Protein AF-A0A7M3SX29-F1 (afdb_monomer)

pLDDT: mean 88.99, std 7.92, range [51.38, 97.5]

Sequence (198 aa):
MIVFLEIYGYLPIWAWLEDYKILSFYENTVFRRNLWWGNSLKIITTLCISWIFIKQIQNEKTKKWLITILYIFPVFSILSFLTIGEFFHAYDPYVDISKTFILLICVGLYYLQILKSDEILDFFKDIRFFISVGIVIWELGMVPLGLYSGFFSLENPLYMELDRIVHQYANIFLYSVFAIGFYVDYRYNSHISKKAVM

Radius of gyration: 19.98 Å; Cα contacts (8 Å, |Δi|>4): 153; chains: 1; bounding box: 59×33×60 Å

Organism: NCBI:txid1028746

Mean predicted aligned error: 5.81 Å

Foldseek 3Di:
DVVVLVVLQCVLVVCVVVVVPVPVVLPPDLVSDSQLVVLVVLLVVLLVLLVVLLVLQPPPVVSVVLVVLNVVLVVVSVVCCVPPNPSSPADRLVNLVSSLVSLCVSLVSSVVVCVVDPVVVPVLLALNNLLSVLVNVLSVLCSVLRVVVVCPDPVNVVNVVVNVVSVVVSVVSSVVSNVVSVVSNVVVVVVVVVVVVD

Secondary structure (DSSP, 8-state):
-HHHHHHHHHHHHHHHHTTTSS-HHHHTSGGGSTHHHHHHHHHHHHHHHHHHHHTT---HHHHHHHHHHHHHHHHHHHHHHHHT--TTTS--HHHHHHHHHHHHHHHHHHHHHHHTSGGGGTGGG-HHHHHHHHHHHHHHHHHHHHHTGGG-STT-HHHHHHHHHHHHHHHHHHHHHHHHHHHHHHHHHHHHHHHS--

Nearest PDB structures (foldseek):
  3ok8-assembly1_B  TM=2.683E-01  e=1.704E+00  Mus musculus

Solvent-accessible surface area (backbone atoms only — not comparable to full-atom values): 10801 Å² total; per-residue (Å²): 113,67,67,58,54,53,57,57,55,46,48,54,56,54,34,57,77,56,73,23,73,91,44,55,86,42,73,88,37,70,74,51,46,59,38,38,59,51,54,52,46,54,54,53,49,44,53,57,55,33,50,61,32,41,68,68,48,81,54,63,69,62,34,52,53,52,53,50,51,59,64,48,47,57,56,51,43,54,52,43,36,73,74,79,34,43,49,53,81,43,85,48,57,68,50,53,51,51,48,44,52,55,41,51,53,30,48,50,52,41,50,57,48,34,73,77,40,82,52,59,83,52,44,93,50,39,42,66,50,29,48,47,54,27,50,53,55,40,49,64,60,46,47,62,51,58,71,49,48,87,50,65,40,91,91,31,56,68,52,44,51,51,52,52,51,53,54,52,52,41,49,54,49,31,54,49,36,41,53,51,21,54,52,46,28,51,53,52,55,52,55,51,57,60,60,75,77,109

Structure (mmCIF, N/CA/C/O backbone):
data_AF-A0A7M3SX29-F1
#
_entry.id   AF-A0A7M3SX29-F1
#
loop_
_atom_site.group_PDB
_atom_site.id
_atom_site.type_symbol
_atom_site.label_atom_id
_atom_site.label_alt_id
_atom_site.label_comp_id
_atom_site.label_asym_id
_atom_site.label_entity_id
_atom_site.label_seq_id
_atom_site.pdbx_PDB_ins_code
_atom_site.Cartn_x
_atom_site.Cartn_y
_atom_site.Cartn_z
_atom_site.occupancy
_atom_site.B_iso_or_equiv
_atom_site.auth_seq_id
_atom_site.auth_comp_id
_atom_site.auth_asym_id
_atom_site.auth_atom_id
_atom_site.pdbx_PDB_model_num
ATOM 1 N N . MET A 1 1 ? -7.095 1.130 -6.954 1.00 61.81 1 MET A N 1
ATOM 2 C CA . MET A 1 1 ? -5.855 1.720 -7.510 1.00 61.81 1 MET A CA 1
ATOM 3 C C . MET A 1 1 ? -5.028 0.689 -8.276 1.00 61.81 1 MET A C 1
ATOM 5 O O . MET A 1 1 ? -4.637 0.984 -9.393 1.00 61.81 1 MET A O 1
ATOM 9 N N . ILE A 1 2 ? -4.850 -0.525 -7.740 1.00 70.06 2 ILE A N 1
ATOM 10 C CA . ILE A 1 2 ? -4.100 -1.622 -8.388 1.00 70.06 2 ILE A CA 1
ATOM 11 C C . ILE A 1 2 ? -4.730 -2.054 -9.728 1.00 70.06 2 ILE A C 1
ATOM 13 O O . ILE A 1 2 ? -4.026 -2.132 -10.724 1.00 70.06 2 ILE A O 1
ATOM 17 N N . VAL A 1 3 ? -6.062 -2.157 -9.808 1.00 72.69 3 VAL A N 1
ATOM 18 C CA . VAL A 1 3 ? -6.778 -2.460 -11.068 1.00 72.69 3 VAL A CA 1
ATOM 19 C C . VAL A 1 3 ? -6.428 -1.488 -12.209 1.00 72.69 3 VAL A C 1
ATOM 21 O O . VAL A 1 3 ? -6.266 -1.903 -13.349 1.00 72.69 3 VAL A O 1
ATOM 24 N N . PHE A 1 4 ? -6.257 -0.191 -11.927 1.00 74.44 4 PHE A N 1
ATOM 25 C CA . PHE A 1 4 ? -5.892 0.782 -12.965 1.00 74.44 4 PHE A CA 1
ATOM 26 C C . PHE A 1 4 ? -4.444 0.613 -13.445 1.00 74.44 4 PHE A C 1
ATOM 28 O O . PHE A 1 4 ? -4.174 0.806 -14.626 1.00 74.44 4 PHE A O 1
ATOM 35 N N . LEU A 1 5 ? -3.523 0.235 -12.550 1.00 76.44 5 LEU A N 1
ATOM 36 C CA . LEU A 1 5 ? -2.149 -0.125 -12.919 1.00 76.44 5 LEU A CA 1
ATOM 37 C C . LEU A 1 5 ? -2.128 -1.373 -13.805 1.00 76.44 5 LEU A C 1
ATOM 39 O O . LEU A 1 5 ? -1.392 -1.394 -14.788 1.00 76.44 5 LEU A O 1
ATOM 43 N N . GLU A 1 6 ? -2.942 -2.378 -13.482 1.00 76.44 6 GLU A N 1
ATOM 44 C CA . GLU A 1 6 ? -3.068 -3.603 -14.278 1.00 76.44 6 GLU A CA 1
ATOM 45 C C . GLU A 1 6 ? -3.624 -3.305 -15.670 1.00 76.44 6 GLU A C 1
ATOM 47 O O . GLU A 1 6 ? -3.008 -3.688 -16.659 1.00 76.44 6 GLU A O 1
ATOM 52 N N . ILE A 1 7 ? -4.728 -2.553 -15.760 1.00 80.25 7 ILE A N 1
ATOM 53 C CA . ILE A 1 7 ? -5.317 -2.135 -17.043 1.00 80.25 7 ILE A CA 1
ATOM 54 C C . ILE A 1 7 ? -4.289 -1.367 -17.880 1.00 80.25 7 ILE A C 1
ATOM 56 O O . ILE A 1 7 ? -4.114 -1.659 -19.061 1.00 80.25 7 ILE A O 1
ATOM 60 N N . TYR A 1 8 ? -3.566 -0.422 -17.272 1.00 79.69 8 TYR A N 1
ATOM 61 C CA . TYR A 1 8 ? -2.512 0.317 -17.966 1.00 79.69 8 TYR A CA 1
ATOM 62 C C . TYR A 1 8 ? -1.343 -0.590 -18.386 1.00 79.69 8 TYR A C 1
ATOM 64 O O . TYR A 1 8 ? -0.756 -0.386 -19.443 1.00 79.69 8 TYR A O 1
ATOM 72 N N . GLY A 1 9 ? -1.037 -1.632 -17.608 1.00 79.62 9 GLY A N 1
ATOM 73 C CA . GLY A 1 9 ? -0.037 -2.646 -17.948 1.00 79.62 9 GLY A CA 1
ATOM 74 C C . GLY A 1 9 ? -0.365 -3.459 -19.205 1.00 79.62 9 GLY A C 1
ATOM 75 O O . GLY A 1 9 ? 0.556 -3.922 -19.874 1.00 79.62 9 GLY A O 1
ATOM 76 N N . TYR A 1 10 ? -1.641 -3.577 -19.586 1.00 83.12 10 TYR A N 1
ATOM 77 C CA . TYR A 1 10 ? -2.048 -4.236 -20.835 1.00 83.12 10 TYR A CA 1
ATOM 78 C C . TYR A 1 10 ? -1.880 -3.356 -22.080 1.00 83.12 10 TYR A C 1
ATOM 80 O O . TYR A 1 10 ? -1.770 -3.882 -23.189 1.00 83.12 10 TYR A O 1
ATOM 88 N N . LEU A 1 11 ? -1.815 -2.031 -21.923 1.00 84.81 11 LEU A N 1
ATOM 89 C CA . LEU A 1 11 ? -1.661 -1.089 -23.034 1.00 84.81 11 LEU A CA 1
ATOM 90 C C . LEU A 1 11 ? -0.412 -1.355 -23.902 1.00 84.81 11 LEU A C 1
ATOM 92 O O . LEU A 1 11 ? -0.565 -1.439 -25.121 1.00 84.81 11 LEU A O 1
ATOM 96 N N . PRO A 1 12 ? 0.808 -1.529 -23.347 1.00 82.06 12 PRO A N 1
ATOM 97 C CA . PRO A 1 12 ? 1.988 -1.825 -24.159 1.00 82.06 12 PRO A CA 1
ATOM 98 C C . PRO A 1 12 ? 1.917 -3.184 -24.867 1.00 82.06 12 PRO A C 1
ATOM 100 O O . PRO A 1 12 ? 2.506 -3.315 -25.937 1.00 82.06 12 PRO A O 1
ATOM 103 N N . ILE A 1 13 ? 1.191 -4.164 -24.312 1.00 83.06 13 ILE A N 1
ATOM 104 C CA . ILE A 1 13 ? 0.970 -5.475 -24.945 1.00 83.06 13 ILE A CA 1
ATOM 105 C C . ILE A 1 13 ? 0.068 -5.312 -26.169 1.00 83.06 13 ILE A C 1
ATOM 107 O O . ILE A 1 13 ? 0.403 -5.784 -27.251 1.00 83.06 13 ILE A O 1
ATOM 111 N N . TRP A 1 14 ? -1.050 -4.601 -26.014 1.00 85.19 14 TRP A N 1
ATOM 112 C CA . TRP A 1 14 ? -1.953 -4.303 -27.124 1.00 85.19 14 TRP A CA 1
ATOM 113 C C . TRP A 1 14 ? -1.256 -3.497 -28.226 1.00 85.19 14 TRP A C 1
ATOM 115 O O . TRP A 1 14 ? -1.356 -3.842 -29.399 1.00 85.19 14 TRP A O 1
ATOM 125 N N . ALA A 1 15 ? -0.481 -2.476 -27.849 1.00 85.12 15 ALA A N 1
ATOM 126 C CA . ALA A 1 15 ? 0.283 -1.670 -28.797 1.00 85.12 15 ALA A CA 1
ATOM 127 C C . ALA A 1 15 ? 1.322 -2.500 -29.571 1.00 85.12 15 ALA A C 1
ATOM 129 O O . ALA A 1 15 ? 1.513 -2.267 -30.759 1.00 85.12 15 ALA A O 1
ATOM 130 N N . TRP A 1 16 ? 1.959 -3.479 -28.918 1.00 85.00 16 TRP A N 1
ATOM 131 C CA . TRP A 1 16 ? 2.897 -4.398 -29.564 1.00 85.00 16 TRP A CA 1
ATOM 132 C C . TRP A 1 16 ? 2.209 -5.341 -30.564 1.00 85.00 16 TRP A C 1
ATOM 134 O O . TRP A 1 16 ? 2.748 -5.553 -31.643 1.00 85.00 16 TRP A O 1
ATOM 144 N N . LEU A 1 17 ? 1.009 -5.851 -30.254 1.00 88.19 17 LEU A N 1
ATOM 145 C CA . LEU A 1 17 ? 0.238 -6.715 -31.167 1.00 88.19 17 LEU A CA 1
ATOM 146 C C . LEU A 1 17 ? -0.194 -6.004 -32.461 1.00 88.19 17 LEU A C 1
ATOM 148 O O . LEU A 1 17 ? -0.385 -6.655 -33.483 1.00 88.19 17 LEU A O 1
ATOM 152 N N . GLU A 1 18 ? -0.343 -4.681 -32.416 1.00 88.06 18 GLU A N 1
ATOM 153 C CA . GLU A 1 18 ? -0.713 -3.835 -33.559 1.00 88.06 18 GLU A CA 1
ATOM 154 C C . GLU A 1 18 ? 0.507 -3.205 -34.260 1.00 88.06 18 GLU A C 1
ATOM 156 O O . GLU A 1 18 ? 0.354 -2.249 -35.027 1.00 88.06 18 GLU A O 1
ATOM 161 N N . ASP A 1 19 ? 1.726 -3.684 -33.976 1.00 85.69 19 ASP A N 1
ATOM 162 C CA . ASP A 1 19 ? 2.996 -3.120 -34.467 1.00 85.69 19 ASP A CA 1
ATOM 163 C C . ASP A 1 19 ? 3.103 -1.599 -34.239 1.00 85.69 19 ASP A C 1
ATOM 165 O O . ASP A 1 19 ? 3.595 -0.852 -35.084 1.00 85.69 19 ASP A O 1
ATOM 169 N N . TYR A 1 20 ? 2.555 -1.107 -33.124 1.00 85.00 20 TYR A N 1
ATOM 170 C CA . TYR A 1 20 ? 2.497 0.313 -32.766 1.00 85.00 20 TYR A CA 1
ATOM 171 C C . TYR A 1 20 ? 1.855 1.233 -33.826 1.00 85.00 20 TYR A C 1
ATOM 173 O O . TYR A 1 20 ? 2.020 2.448 -33.753 1.00 85.00 20 TYR A O 1
ATOM 181 N N . LYS A 1 21 ? 1.044 0.725 -34.767 1.00 84.94 21 LYS A N 1
ATOM 182 C CA . LYS A 1 21 ? 0.444 1.542 -35.850 1.00 84.94 21 LYS A CA 1
ATOM 183 C C . LYS A 1 21 ? -0.350 2.752 -35.349 1.00 84.94 21 LYS A C 1
ATOM 185 O O . LYS A 1 21 ? -0.255 3.834 -35.922 1.00 84.94 21 LYS A O 1
ATOM 190 N N . ILE A 1 22 ? -1.130 2.572 -34.281 1.00 84.19 22 ILE A N 1
ATOM 191 C CA . ILE A 1 22 ? -1.968 3.625 -33.675 1.00 84.19 22 ILE A CA 1
ATOM 192 C C . ILE A 1 22 ? -1.196 4.409 -32.598 1.00 84.19 22 ILE A C 1
ATOM 194 O O . ILE A 1 22 ? -1.415 5.603 -32.408 1.00 84.19 22 ILE A O 1
ATOM 198 N N . LEU A 1 23 ? -0.277 3.743 -31.894 1.00 86.00 23 LEU A N 1
ATOM 199 C CA . LEU A 1 23 ? 0.471 4.273 -30.748 1.00 86.00 23 LEU A CA 1
ATOM 200 C C . LEU A 1 23 ? 1.968 4.425 -31.070 1.00 86.00 23 LEU A C 1
ATOM 202 O O . LEU A 1 23 ? 2.823 4.163 -30.229 1.00 86.00 23 LEU A O 1
ATOM 206 N N . SER A 1 24 ? 2.308 4.866 -32.278 1.00 82.50 24 SER A N 1
ATOM 207 C CA . SER A 1 24 ? 3.707 4.989 -32.723 1.00 82.50 24 SER A CA 1
ATOM 208 C C . SER A 1 24 ? 4.491 6.010 -31.897 1.00 82.50 24 SER A C 1
ATOM 210 O O . SER A 1 24 ? 5.665 5.816 -31.592 1.00 82.50 24 SER A O 1
ATOM 212 N N . PHE A 1 25 ? 3.814 7.060 -31.421 1.00 84.31 25 PHE A N 1
ATOM 213 C CA . PHE A 1 25 ? 4.385 8.035 -30.491 1.00 84.31 25 PHE A CA 1
ATOM 214 C C . PHE A 1 25 ? 4.740 7.438 -29.119 1.00 84.31 25 PHE A C 1
ATOM 216 O O . PHE A 1 25 ? 5.476 8.069 -28.370 1.00 84.31 25 PHE A O 1
ATOM 223 N N . TYR A 1 26 ? 4.204 6.266 -28.764 1.00 82.56 26 TYR A N 1
ATOM 224 C CA . TYR A 1 26 ? 4.384 5.623 -27.460 1.00 82.56 26 TYR A CA 1
ATOM 225 C C . TYR A 1 26 ? 5.580 4.660 -27.439 1.00 82.56 26 TYR A C 1
ATOM 227 O O . TYR A 1 26 ? 6.205 4.486 -26.391 1.00 82.56 26 TYR A O 1
ATOM 235 N N . GLU A 1 27 ? 5.928 4.073 -28.590 1.00 79.94 27 GLU A N 1
ATOM 236 C CA . GLU A 1 27 ? 6.897 2.975 -28.728 1.00 79.94 27 GLU A CA 1
ATOM 237 C C . GLU A 1 27 ? 8.279 3.287 -28.135 1.00 79.94 27 GLU A C 1
ATOM 239 O O . GLU A 1 27 ? 8.857 2.464 -27.421 1.00 79.94 27 GLU A O 1
ATOM 244 N N . ASN A 1 28 ? 8.778 4.497 -28.391 1.00 83.12 28 ASN A N 1
ATOM 245 C CA . ASN A 1 28 ? 10.122 4.933 -28.005 1.00 83.12 28 ASN A CA 1
ATOM 246 C C . ASN A 1 28 ? 10.135 5.815 -26.748 1.00 83.12 28 ASN A C 1
ATOM 248 O O . ASN A 1 28 ? 11.099 6.535 -26.494 1.00 83.12 28 ASN A O 1
ATOM 252 N N . THR A 1 29 ? 9.061 5.795 -25.957 1.00 86.19 29 THR A N 1
ATOM 253 C CA . THR A 1 29 ? 8.951 6.628 -24.752 1.00 86.19 29 THR A CA 1
ATOM 254 C C . THR A 1 29 ? 9.292 5.850 -23.488 1.00 86.19 29 THR A C 1
ATOM 256 O O . THR A 1 29 ? 8.985 4.666 -23.360 1.00 86.19 29 THR A O 1
ATOM 259 N N . VAL A 1 30 ? 9.837 6.546 -22.485 1.00 82.94 30 VAL A N 1
ATOM 260 C CA . VAL A 1 30 ? 10.045 5.988 -21.132 1.00 82.94 30 VAL A CA 1
ATOM 261 C C . VAL A 1 30 ? 8.733 5.563 -20.458 1.00 82.94 30 VAL A C 1
ATOM 263 O O . VAL A 1 30 ? 8.734 4.725 -19.561 1.00 82.94 30 VAL A O 1
ATOM 266 N N . PHE A 1 31 ? 7.598 6.089 -20.929 1.00 82.81 31 PHE A N 1
ATOM 267 C CA . PHE A 1 31 ? 6.258 5.755 -20.448 1.00 82.81 31 PHE A CA 1
ATOM 268 C C . PHE A 1 31 ? 5.727 4.426 -20.992 1.00 82.81 31 PHE A C 1
ATOM 270 O O . PHE A 1 31 ? 4.697 3.949 -20.508 1.00 82.81 31 PHE A O 1
ATOM 277 N N . ARG A 1 32 ? 6.422 3.811 -21.962 1.00 79.94 32 ARG A N 1
ATOM 278 C CA . ARG A 1 32 ? 6.091 2.479 -22.486 1.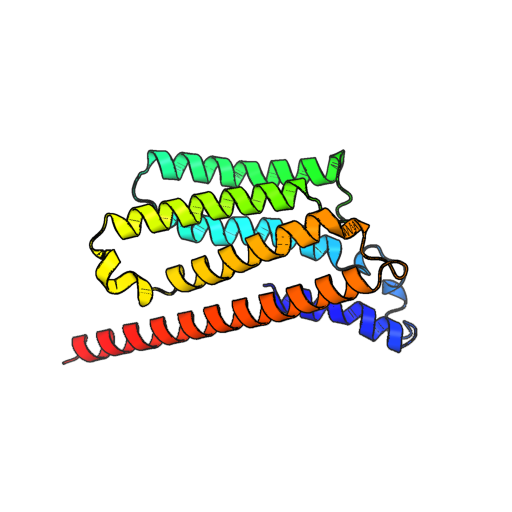00 79.94 32 ARG A CA 1
ATOM 279 C C . ARG A 1 32 ? 6.046 1.426 -21.386 1.00 79.94 32 ARG A C 1
ATOM 281 O O . ARG A 1 32 ? 5.197 0.539 -21.404 1.00 79.94 32 ARG A O 1
ATOM 288 N N . ARG A 1 33 ? 6.971 1.512 -20.429 1.00 76.31 33 ARG A N 1
ATOM 289 C CA . ARG A 1 33 ? 6.970 0.661 -19.237 1.00 76.31 33 ARG A CA 1
ATOM 290 C C . ARG A 1 33 ? 6.162 1.361 -18.150 1.00 76.31 33 ARG A C 1
ATOM 292 O O . ARG A 1 33 ? 6.396 2.523 -17.838 1.00 76.31 33 ARG A O 1
ATOM 299 N N . ASN A 1 34 ? 5.244 0.642 -17.517 1.00 83.50 34 ASN A N 1
ATOM 300 C CA . ASN A 1 34 ? 4.395 1.155 -16.435 1.00 83.50 34 ASN A CA 1
ATOM 301 C C . ASN A 1 34 ? 5.123 1.285 -15.077 1.00 83.50 34 ASN A C 1
ATOM 303 O O . ASN A 1 34 ? 4.477 1.448 -14.041 1.00 83.50 34 ASN A O 1
ATOM 307 N N . LEU A 1 35 ? 6.458 1.224 -15.068 1.00 85.44 35 LEU A N 1
ATOM 308 C CA . LEU A 1 35 ? 7.269 1.257 -13.852 1.00 85.44 35 LEU A CA 1
ATOM 309 C C . LEU A 1 35 ? 7.156 2.586 -13.111 1.00 85.44 35 LEU A C 1
ATOM 311 O O . LEU A 1 35 ? 6.975 2.576 -11.899 1.00 85.44 35 LEU A O 1
ATOM 315 N N . TRP A 1 36 ? 7.177 3.710 -13.834 1.00 86.62 36 TRP A N 1
ATOM 316 C CA . TRP A 1 36 ? 7.004 5.045 -13.252 1.00 86.62 36 TRP A CA 1
ATOM 317 C C . TRP A 1 36 ? 5.666 5.159 -12.509 1.00 86.62 36 TRP A C 1
ATOM 319 O O . TRP A 1 36 ? 5.615 5.622 -11.371 1.00 86.62 36 TRP A O 1
ATOM 329 N N . TRP A 1 37 ? 4.590 4.652 -13.122 1.00 86.62 37 TRP A N 1
ATOM 330 C CA . TRP A 1 37 ? 3.258 4.634 -12.529 1.00 86.62 37 TRP A CA 1
ATOM 331 C C . TRP A 1 37 ? 3.249 3.735 -11.295 1.00 86.62 37 TRP A C 1
ATOM 333 O O . TRP A 1 37 ? 2.794 4.154 -10.236 1.00 86.62 37 TRP A O 1
ATOM 343 N N . GLY A 1 38 ? 3.843 2.542 -11.379 1.00 87.00 38 GLY A N 1
ATOM 344 C CA . GLY A 1 38 ? 4.017 1.657 -10.227 1.00 87.00 38 GLY A CA 1
ATOM 345 C C . GLY A 1 38 ? 4.788 2.314 -9.075 1.00 87.00 38 GLY A C 1
ATOM 346 O O . GLY A 1 38 ? 4.323 2.278 -7.939 1.00 87.00 38 GLY A O 1
ATOM 347 N N . ASN A 1 3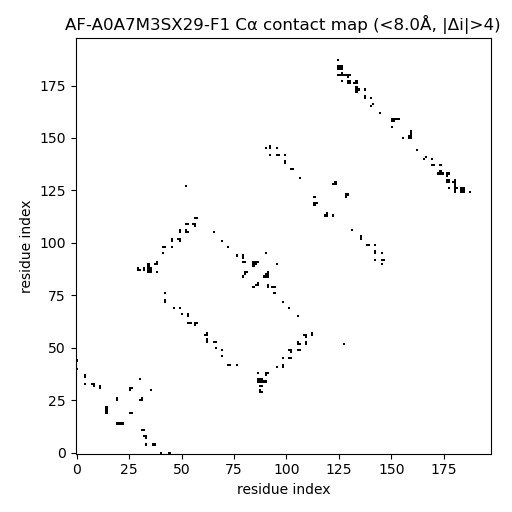9 ? 5.914 2.975 -9.355 1.00 89.62 39 ASN A N 1
ATOM 348 C CA . ASN A 1 39 ? 6.726 3.697 -8.371 1.00 89.62 39 ASN A CA 1
ATOM 349 C C . ASN A 1 39 ? 5.945 4.844 -7.706 1.00 89.62 39 ASN A C 1
ATOM 351 O O . ASN A 1 39 ? 5.967 4.972 -6.481 1.00 89.62 39 ASN A O 1
ATOM 355 N N . SER A 1 40 ? 5.181 5.629 -8.472 1.00 90.50 40 SER A N 1
ATOM 356 C CA . SER A 1 40 ? 4.287 6.654 -7.912 1.00 90.50 40 SER A CA 1
ATOM 357 C C . SER A 1 40 ? 3.182 6.053 -7.046 1.00 90.50 40 SER A C 1
ATOM 359 O O . SER A 1 40 ? 2.928 6.522 -5.933 1.00 90.50 40 SER A O 1
ATOM 361 N N . LEU A 1 41 ? 2.524 4.999 -7.533 1.00 90.12 41 LEU A N 1
ATOM 362 C CA . LEU A 1 41 ? 1.422 4.362 -6.822 1.00 90.12 41 LEU A CA 1
ATOM 363 C C . LEU A 1 41 ? 1.873 3.707 -5.521 1.00 90.12 41 LEU A C 1
ATOM 365 O O . LEU A 1 41 ? 1.097 3.709 -4.569 1.00 90.12 41 LEU A O 1
ATOM 369 N N . LYS A 1 42 ? 3.102 3.188 -5.438 1.00 90.06 42 LYS A N 1
ATOM 370 C CA . LYS A 1 42 ? 3.674 2.677 -4.184 1.00 90.06 42 LYS A CA 1
ATOM 371 C C . LYS A 1 42 ? 3.662 3.757 -3.103 1.00 90.06 42 LYS A C 1
ATOM 373 O O . LYS A 1 42 ? 3.110 3.524 -2.033 1.00 90.06 42 LYS A O 1
ATOM 378 N N . ILE A 1 43 ? 4.152 4.962 -3.414 1.00 93.81 43 ILE A N 1
ATOM 379 C CA . ILE A 1 43 ? 4.141 6.088 -2.467 1.00 93.81 43 ILE A CA 1
ATOM 380 C C . ILE A 1 43 ? 2.705 6.436 -2.065 1.00 93.81 43 ILE A C 1
ATOM 382 O O . ILE A 1 43 ? 2.384 6.480 -0.877 1.00 93.81 43 ILE A O 1
ATOM 386 N N . ILE A 1 44 ? 1.825 6.649 -3.047 1.00 93.50 44 ILE A N 1
ATOM 387 C CA . ILE A 1 44 ? 0.439 7.075 -2.802 1.00 93.50 44 ILE A CA 1
ATOM 388 C C . ILE A 1 44 ? -0.320 6.030 -1.973 1.00 93.50 44 ILE A C 1
ATOM 390 O O . ILE A 1 44 ? -1.000 6.387 -1.012 1.00 93.50 44 ILE A O 1
ATOM 394 N N . THR A 1 45 ? -0.180 4.740 -2.299 1.00 91.88 45 THR A N 1
ATOM 395 C CA . THR A 1 45 ? -0.852 3.649 -1.573 1.00 91.88 45 THR A CA 1
ATOM 396 C C . THR A 1 45 ? -0.419 3.643 -0.119 1.00 91.88 45 THR A C 1
ATOM 398 O O . THR A 1 45 ? -1.265 3.623 0.772 1.00 91.88 45 THR A O 1
ATOM 401 N N . THR A 1 46 ? 0.887 3.714 0.136 1.00 94.81 46 THR A N 1
ATOM 402 C CA . THR A 1 46 ? 1.426 3.705 1.497 1.00 94.81 46 THR A CA 1
ATOM 403 C C . THR A 1 46 ? 0.942 4.903 2.298 1.00 94.81 46 THR A C 1
ATOM 405 O O . THR A 1 46 ? 0.546 4.720 3.448 1.00 94.81 46 THR A O 1
ATOM 408 N N . LEU A 1 47 ? 0.884 6.098 1.699 1.00 95.75 47 LEU A N 1
ATOM 409 C CA . LEU A 1 47 ? 0.302 7.281 2.336 1.00 95.75 47 LEU A CA 1
ATOM 410 C C . LEU A 1 47 ? -1.167 7.062 2.708 1.00 95.75 47 LEU A C 1
ATOM 412 O O . LEU A 1 47 ? -1.537 7.211 3.873 1.00 95.75 47 LEU A O 1
ATOM 416 N N . CYS A 1 48 ? -2.001 6.672 1.742 1.00 94.75 48 CYS A N 1
ATOM 417 C CA . CYS A 1 48 ? -3.438 6.508 1.951 1.00 94.75 48 CYS A CA 1
ATOM 418 C C . CYS A 1 48 ? -3.756 5.420 2.982 1.00 94.75 48 CYS A C 1
ATOM 420 O O . CYS A 1 48 ? -4.548 5.647 3.896 1.00 94.75 48 CYS A O 1
ATOM 422 N N . ILE A 1 49 ? -3.139 4.247 2.849 1.00 94.44 49 ILE A N 1
ATOM 423 C CA . ILE A 1 49 ? -3.430 3.093 3.700 1.00 94.44 49 ILE A CA 1
ATOM 424 C C . ILE A 1 49 ? -2.895 3.306 5.113 1.00 94.44 49 ILE A C 1
ATOM 426 O O . ILE A 1 49 ? -3.633 3.107 6.077 1.00 94.44 49 ILE A O 1
ATOM 430 N N . SER A 1 50 ? -1.657 3.783 5.262 1.00 96.62 50 SER A N 1
ATOM 431 C CA . SER A 1 50 ? -1.102 4.056 6.594 1.00 96.62 50 SER A CA 1
ATOM 432 C C . SER A 1 50 ? -1.922 5.121 7.317 1.00 96.62 50 SER A C 1
ATOM 434 O O . SER A 1 50 ? -2.194 4.980 8.505 1.00 96.62 50 SER A O 1
ATOM 436 N N . TRP A 1 51 ? -2.400 6.148 6.607 1.00 96.69 51 TRP A N 1
ATOM 437 C CA . TRP A 1 51 ? -3.256 7.184 7.185 1.00 96.69 51 TRP A CA 1
ATOM 438 C C . TRP A 1 51 ? -4.573 6.639 7.757 1.00 96.69 51 TRP A C 1
ATOM 440 O O . TRP A 1 51 ? -5.001 7.080 8.827 1.00 96.69 51 TRP A O 1
ATOM 450 N N . ILE A 1 52 ? -5.202 5.661 7.089 1.00 95.44 52 ILE A N 1
ATOM 451 C CA . ILE A 1 52 ? -6.420 4.997 7.587 1.00 95.44 52 ILE A CA 1
ATOM 452 C C . ILE A 1 52 ? -6.162 4.350 8.953 1.00 95.44 52 ILE A C 1
ATOM 454 O O . ILE A 1 52 ? -6.964 4.534 9.870 1.00 95.44 52 ILE A O 1
ATOM 458 N N . PHE A 1 53 ? -5.041 3.643 9.106 1.00 96.19 53 PHE A N 1
ATOM 459 C CA . PHE A 1 53 ? -4.698 2.955 10.355 1.00 96.19 53 PHE A CA 1
ATOM 460 C C . PHE A 1 53 ? -4.181 3.907 11.435 1.00 96.19 53 PHE A C 1
ATOM 462 O O . PHE A 1 53 ? -4.578 3.789 12.591 1.00 96.19 53 PHE A O 1
ATOM 469 N N . ILE A 1 54 ? -3.385 4.916 11.073 1.00 96.38 54 ILE A N 1
ATOM 470 C CA . ILE A 1 54 ? -2.918 5.955 12.003 1.00 96.38 54 ILE A CA 1
ATOM 471 C C . ILE A 1 54 ? -4.096 6.687 12.651 1.00 96.38 54 ILE A C 1
ATOM 473 O O . ILE A 1 54 ? -4.042 7.013 13.836 1.00 96.38 54 ILE A O 1
ATOM 477 N N . LYS A 1 55 ? -5.183 6.924 11.905 1.00 94.88 55 LYS A N 1
ATOM 478 C CA . LYS A 1 55 ? -6.401 7.543 12.447 1.00 94.88 55 LYS A CA 1
ATOM 479 C C . LYS A 1 55 ? -7.063 6.730 13.556 1.00 94.88 55 LYS A C 1
ATOM 481 O O . LYS A 1 55 ? -7.716 7.340 14.396 1.00 94.88 55 LYS A O 1
ATOM 486 N N . GLN A 1 56 ? -6.890 5.409 13.567 1.00 92.75 56 GLN A N 1
ATOM 487 C CA . GLN A 1 56 ? -7.438 4.558 14.621 1.00 92.75 56 GLN A CA 1
ATOM 488 C C . GLN A 1 56 ? -6.626 4.653 15.912 1.00 92.75 56 GLN A C 1
ATOM 490 O O . GLN A 1 56 ? -7.159 4.360 16.970 1.00 92.75 56 GLN A O 1
ATOM 495 N N . ILE A 1 57 ? -5.369 5.102 15.860 1.00 93.94 57 ILE A N 1
ATOM 496 C CA . ILE A 1 57 ? -4.480 5.109 17.023 1.00 93.94 57 ILE A CA 1
ATOM 497 C C . ILE A 1 57 ? -4.933 6.152 18.055 1.00 93.94 57 ILE A C 1
ATOM 499 O O . ILE A 1 57 ? -4.918 7.353 17.782 1.00 93.94 57 ILE A O 1
ATOM 503 N N . GLN A 1 58 ? -5.276 5.696 19.262 1.00 91.94 58 GLN A N 1
ATOM 504 C CA . GLN A 1 58 ? -5.710 6.545 20.384 1.00 91.94 58 GLN A CA 1
ATOM 505 C C . GLN A 1 58 ? -4.554 7.287 21.068 1.00 91.94 58 GLN A C 1
ATOM 507 O O . GLN A 1 58 ? -4.730 8.387 21.587 1.00 91.94 58 GLN A O 1
ATOM 512 N N . ASN A 1 59 ? -3.352 6.700 21.095 1.00 93.75 59 ASN A N 1
ATOM 513 C CA . ASN A 1 59 ? -2.199 7.337 21.726 1.00 93.75 59 ASN A CA 1
ATOM 514 C C . ASN A 1 59 ? -1.660 8.476 20.847 1.00 93.75 59 ASN A C 1
ATOM 516 O O . ASN A 1 59 ? -0.956 8.240 19.862 1.00 93.75 59 ASN A O 1
ATOM 520 N N . GLU A 1 60 ? -1.929 9.716 21.254 1.00 94.44 60 GLU A N 1
ATOM 521 C CA . GLU A 1 60 ? -1.536 10.927 20.526 1.00 94.44 60 GLU A CA 1
ATOM 522 C C . GLU A 1 60 ? -0.019 11.068 20.317 1.00 94.44 60 GLU A C 1
ATOM 524 O O . GLU A 1 60 ? 0.415 11.598 19.292 1.00 94.44 60 GLU A O 1
ATOM 529 N N . LYS A 1 61 ? 0.820 10.557 21.231 1.00 95.88 61 LYS A N 1
ATOM 530 C CA . LYS A 1 61 ? 2.284 10.572 21.052 1.00 95.88 61 LYS A CA 1
ATOM 531 C C . LYS A 1 61 ? 2.702 9.635 19.918 1.00 95.88 61 LYS A C 1
ATOM 533 O O . LYS A 1 61 ? 3.446 10.047 19.030 1.00 95.88 61 LYS A O 1
ATOM 538 N N . THR A 1 62 ? 2.202 8.399 19.931 1.00 95.50 62 THR A N 1
ATOM 539 C CA . THR A 1 62 ? 2.476 7.399 18.885 1.00 95.50 62 THR A CA 1
ATOM 540 C C . THR A 1 62 ? 1.945 7.861 17.533 1.00 95.50 62 THR A C 1
ATOM 542 O O . THR A 1 62 ? 2.646 7.785 16.527 1.00 95.50 62 THR A O 1
ATOM 545 N N . LYS A 1 63 ? 0.730 8.411 17.514 1.00 96.50 63 LYS A N 1
ATOM 546 C CA . LYS A 1 63 ? 0.095 8.962 16.317 1.00 96.50 63 LYS A CA 1
ATOM 547 C C . LYS A 1 63 ? 0.922 10.083 15.693 1.00 96.50 63 LYS A C 1
ATOM 549 O O . LYS A 1 63 ? 1.214 10.020 14.504 1.00 96.50 63 LYS A O 1
ATOM 554 N N . LYS A 1 64 ? 1.367 11.068 16.486 1.00 97.06 64 LYS A N 1
ATOM 555 C CA . LYS A 1 64 ? 2.249 12.147 16.002 1.00 97.06 64 LYS A CA 1
ATOM 556 C C . LYS A 1 64 ? 3.548 11.602 15.413 1.00 97.06 64 LYS A C 1
ATOM 558 O O . LYS A 1 64 ? 3.950 12.044 14.345 1.00 97.06 64 LYS A O 1
ATOM 563 N N . TRP A 1 65 ? 4.171 10.623 16.069 1.00 97.38 65 TRP A N 1
ATOM 564 C CA . TRP A 1 65 ? 5.397 9.998 15.569 1.00 97.38 65 TRP A CA 1
ATOM 565 C C . TRP A 1 65 ? 5.196 9.312 14.208 1.00 97.38 65 TRP A C 1
ATOM 567 O O . TRP A 1 65 ? 5.983 9.537 13.290 1.00 97.38 65 TRP A O 1
ATOM 577 N N . LEU A 1 66 ? 4.107 8.556 14.034 1.00 97.19 66 LEU A N 1
ATOM 578 C CA . LEU A 1 66 ? 3.788 7.910 12.754 1.00 97.19 66 LEU A CA 1
ATOM 579 C C . LEU A 1 66 ? 3.453 8.909 11.651 1.00 97.19 66 LEU A C 1
ATOM 581 O O . LEU A 1 66 ? 3.878 8.720 10.517 1.00 97.19 66 LEU A O 1
ATOM 585 N N . ILE A 1 67 ? 2.724 9.982 11.969 1.00 96.81 67 ILE A N 1
ATOM 586 C CA . ILE A 1 67 ? 2.437 11.057 11.011 1.00 96.81 67 ILE A CA 1
ATOM 587 C C . ILE A 1 67 ? 3.743 11.698 10.529 1.00 96.81 67 ILE A C 1
ATOM 589 O O . ILE A 1 67 ? 3.907 11.918 9.331 1.00 96.81 67 ILE A O 1
ATOM 593 N N . THR A 1 68 ? 4.697 11.946 11.431 1.00 97.25 68 THR A N 1
ATOM 594 C CA . THR A 1 68 ? 6.021 12.460 11.059 1.00 97.25 68 THR A CA 1
ATOM 595 C C . THR A 1 68 ? 6.751 11.506 10.113 1.00 97.25 68 THR A C 1
ATOM 597 O O . THR A 1 68 ? 7.250 11.947 9.081 1.00 97.25 68 THR A O 1
ATOM 600 N N . ILE A 1 69 ? 6.767 10.200 10.406 1.00 97.19 69 ILE A N 1
ATOM 601 C CA . ILE A 1 69 ? 7.348 9.188 9.503 1.00 97.19 69 ILE A CA 1
ATOM 602 C C . ILE A 1 69 ? 6.658 9.213 8.139 1.00 97.19 69 ILE A C 1
ATOM 604 O O . ILE A 1 69 ? 7.328 9.183 7.107 1.00 97.19 69 ILE A O 1
ATOM 608 N N . LEU A 1 70 ? 5.329 9.315 8.128 1.00 96.12 70 LEU A N 1
ATOM 609 C CA . LEU A 1 70 ? 4.539 9.319 6.906 1.00 96.12 70 LEU A CA 1
ATOM 610 C C . LEU A 1 70 ? 4.836 10.539 6.022 1.00 96.12 70 LEU A C 1
ATOM 612 O O . LEU A 1 70 ? 4.848 10.402 4.805 1.00 96.12 70 LEU A O 1
ATOM 616 N N . TYR A 1 71 ? 5.124 11.705 6.608 1.00 95.69 71 TYR A N 1
ATOM 617 C CA . TYR A 1 71 ? 5.555 12.892 5.857 1.00 95.69 71 TYR A CA 1
ATOM 618 C C . TYR A 1 71 ? 7.002 12.809 5.362 1.00 95.69 71 TYR A C 1
ATOM 620 O O . TYR A 1 71 ? 7.313 13.334 4.294 1.00 95.69 71 TYR A O 1
ATOM 628 N N . ILE A 1 72 ? 7.887 12.145 6.108 1.00 97.12 72 ILE A N 1
ATOM 629 C CA . ILE A 1 72 ? 9.286 11.945 5.705 1.00 97.12 72 ILE A CA 1
ATOM 630 C C . ILE A 1 72 ? 9.387 10.934 4.554 1.00 97.12 72 ILE A C 1
ATOM 632 O O . ILE A 1 72 ? 10.225 11.088 3.667 1.00 97.12 72 ILE A O 1
ATOM 636 N N . PHE A 1 73 ? 8.524 9.917 4.529 1.00 97.12 73 PHE A N 1
ATOM 637 C CA . PHE A 1 73 ? 8.608 8.808 3.579 1.00 97.12 73 PHE A CA 1
ATOM 638 C C . PHE A 1 73 ? 8.573 9.214 2.085 1.00 97.12 73 PHE A C 1
ATOM 640 O O . PHE A 1 73 ? 9.406 8.711 1.328 1.00 97.12 73 PHE A O 1
ATOM 647 N N . PRO A 1 74 ? 7.701 10.130 1.617 1.00 95.94 74 PRO A N 1
ATOM 648 C CA . PRO A 1 74 ? 7.744 10.614 0.236 1.00 95.94 74 PRO A CA 1
ATOM 649 C C . PRO A 1 74 ? 9.053 11.319 -0.107 1.00 95.94 74 PRO A C 1
ATOM 651 O O . PRO A 1 74 ? 9.594 11.095 -1.184 1.00 95.94 74 PRO A O 1
ATOM 654 N N . VAL A 1 75 ? 9.584 12.130 0.815 1.00 95.75 75 VAL A N 1
ATOM 655 C CA . VAL A 1 75 ? 10.864 12.828 0.624 1.00 95.75 75 VAL A CA 1
ATOM 656 C C . VAL A 1 75 ? 11.992 11.811 0.488 1.00 95.75 75 VAL A C 1
ATOM 658 O O . VAL A 1 75 ? 12.770 11.881 -0.458 1.00 95.75 75 VAL A O 1
ATOM 661 N N . PHE A 1 76 ? 12.029 10.816 1.378 1.00 95.12 76 PHE A N 1
ATOM 662 C CA . PHE A 1 76 ? 12.958 9.692 1.287 1.00 95.12 76 PHE A CA 1
ATOM 663 C C . PHE A 1 76 ? 12.833 8.950 -0.051 1.00 95.12 76 PHE A C 1
ATOM 665 O O . PHE A 1 76 ? 13.839 8.700 -0.705 1.00 95.12 76 PHE A O 1
ATOM 672 N N . SER A 1 77 ? 11.609 8.647 -0.489 1.00 93.69 77 SER A N 1
ATOM 673 C CA . SER A 1 77 ? 11.373 7.896 -1.727 1.00 93.69 77 SER A CA 1
ATOM 674 C C . SER A 1 77 ? 11.846 8.667 -2.959 1.00 93.69 77 SER A C 1
ATOM 676 O O . SER A 1 77 ? 12.512 8.103 -3.820 1.00 93.69 77 SER A O 1
ATOM 678 N N . ILE A 1 78 ? 11.562 9.973 -3.021 1.00 92.31 78 ILE A N 1
ATOM 679 C CA . ILE A 1 78 ? 12.041 10.849 -4.098 1.00 92.31 78 ILE A CA 1
ATOM 680 C C . ILE A 1 78 ? 13.574 10.891 -4.107 1.00 92.31 78 ILE A C 1
ATOM 682 O O . ILE A 1 78 ? 14.176 10.750 -5.165 1.00 92.31 78 ILE A O 1
ATOM 686 N N . LEU A 1 79 ? 14.215 11.036 -2.944 1.00 92.38 79 LEU A N 1
ATOM 687 C CA . LEU A 1 79 ? 15.678 11.029 -2.844 1.00 92.38 79 LEU A CA 1
ATOM 688 C C . LEU A 1 79 ? 16.283 9.686 -3.274 1.00 92.38 79 LEU A C 1
ATOM 690 O O . LEU A 1 79 ? 17.287 9.678 -3.985 1.00 92.38 79 LEU A O 1
ATOM 694 N N . SER A 1 80 ? 15.663 8.565 -2.899 1.00 91.56 80 SER A N 1
ATOM 695 C CA . SER A 1 80 ? 16.084 7.220 -3.314 1.00 91.56 80 SER A CA 1
ATOM 696 C C . SER A 1 80 ? 16.054 7.079 -4.837 1.00 91.56 80 SER A C 1
ATOM 698 O O . SER A 1 80 ? 17.059 6.720 -5.451 1.00 91.56 80 SER A O 1
ATOM 700 N N . PHE A 1 81 ? 14.954 7.508 -5.464 1.00 89.62 81 PHE A N 1
ATOM 701 C CA . PHE A 1 81 ? 14.791 7.500 -6.918 1.00 89.62 81 PHE A CA 1
ATOM 702 C C . PHE A 1 81 ? 15.739 8.435 -7.678 1.00 89.62 81 PHE A C 1
ATOM 704 O O . PHE A 1 81 ? 15.935 8.235 -8.871 1.00 89.62 81 PHE A O 1
ATOM 711 N N . LEU A 1 82 ? 16.279 9.472 -7.033 1.00 86.88 82 LEU A N 1
ATOM 712 C CA . LEU A 1 82 ? 17.231 10.400 -7.655 1.00 86.88 82 LEU A CA 1
ATOM 713 C C . LEU A 1 82 ? 18.694 9.966 -7.497 1.00 86.88 82 LEU A C 1
ATOM 715 O O . LEU A 1 82 ? 19.545 10.442 -8.242 1.00 86.88 82 LEU A O 1
ATOM 719 N N . THR A 1 83 ? 19.002 9.131 -6.502 1.00 84.56 83 THR A N 1
ATOM 720 C CA . THR A 1 83 ? 20.386 8.793 -6.130 1.00 84.56 83 THR A CA 1
ATOM 721 C C . THR A 1 83 ? 20.775 7.380 -6.534 1.00 84.56 83 THR A C 1
ATOM 723 O O . THR A 1 83 ? 21.847 7.186 -7.101 1.00 84.56 83 THR A O 1
ATOM 726 N N . ILE A 1 84 ? 19.925 6.402 -6.217 1.00 72.44 84 ILE A N 1
ATOM 727 C CA . ILE A 1 84 ? 20.230 4.971 -6.325 1.00 72.44 84 ILE A CA 1
ATOM 728 C C . ILE A 1 84 ? 19.292 4.293 -7.327 1.00 72.44 84 ILE A C 1
ATOM 730 O O . ILE A 1 84 ? 19.716 3.418 -8.078 1.00 72.44 84 ILE A O 1
ATOM 734 N N . GLY A 1 85 ? 18.015 4.676 -7.317 1.00 69.62 85 GLY A N 1
ATOM 735 C CA . GLY A 1 85 ? 16.989 4.083 -8.164 1.00 69.62 85 GLY A CA 1
ATOM 736 C C . GLY A 1 85 ? 16.916 4.694 -9.563 1.00 69.62 85 GLY A C 1
ATOM 737 O O . GLY A 1 85 ? 17.365 5.809 -9.810 1.00 69.62 85 GLY A O 1
ATOM 738 N N . GLU A 1 86 ? 16.253 3.979 -10.472 1.00 80.12 86 GLU A N 1
ATOM 739 C CA . GLU A 1 86 ? 15.844 4.504 -11.774 1.00 80.12 86 GLU A CA 1
ATOM 740 C C . GLU A 1 86 ? 14.317 4.572 -11.834 1.00 80.12 86 GLU A C 1
ATOM 742 O O . GLU A 1 86 ? 13.656 3.602 -12.211 1.00 80.12 86 GLU A O 1
ATOM 747 N N . PHE A 1 87 ? 13.738 5.725 -11.480 1.00 84.50 87 PHE A N 1
ATOM 748 C CA . PHE A 1 87 ? 12.281 5.905 -11.367 1.00 84.50 87 PHE A CA 1
ATOM 749 C C . PHE A 1 87 ? 11.476 5.374 -12.572 1.00 84.50 87 PHE A C 1
ATOM 751 O O . PHE A 1 87 ? 10.376 4.845 -12.399 1.00 84.50 87 PHE A O 1
ATOM 758 N N . PHE A 1 88 ? 12.020 5.498 -13.787 1.00 84.88 88 PHE A N 1
ATOM 759 C CA . PHE A 1 88 ? 11.371 5.064 -15.028 1.00 84.88 88 PHE A CA 1
ATOM 760 C C . PHE A 1 88 ? 11.729 3.636 -15.473 1.00 84.88 88 PHE A C 1
ATOM 762 O O . PHE A 1 88 ? 11.018 3.069 -16.304 1.00 84.88 88 PHE A O 1
ATOM 769 N N . HIS A 1 89 ? 12.800 3.039 -14.948 1.00 81.06 89 HIS A N 1
ATOM 770 C CA . HIS A 1 89 ? 13.407 1.831 -15.526 1.00 81.06 89 HIS A CA 1
ATOM 771 C C . HIS A 1 89 ? 13.470 0.636 -14.571 1.00 81.06 89 HIS A C 1
ATOM 773 O O . HIS A 1 89 ? 13.510 -0.503 -15.053 1.00 81.06 89 HIS A O 1
ATOM 779 N N . ALA A 1 90 ? 13.385 0.866 -13.257 1.00 82.19 90 ALA A N 1
ATOM 780 C CA . ALA A 1 90 ? 13.376 -0.186 -12.248 1.00 82.19 90 ALA A CA 1
ATOM 781 C C . ALA A 1 90 ? 12.473 0.149 -11.049 1.00 82.19 90 ALA A C 1
ATOM 783 O O . ALA A 1 90 ? 12.154 1.307 -10.766 1.00 82.19 90 ALA A O 1
ATOM 784 N N . TYR A 1 91 ? 12.058 -0.892 -10.328 1.00 83.81 91 TYR A N 1
ATOM 785 C CA . TYR A 1 91 ? 11.483 -0.736 -8.995 1.00 83.81 91 TYR A CA 1
ATOM 786 C C . TYR A 1 91 ? 12.603 -0.565 -7.970 1.00 83.81 91 TYR A C 1
ATOM 788 O O . TYR A 1 91 ? 13.609 -1.266 -8.031 1.00 83.81 91 TYR A O 1
ATOM 796 N N . ASP A 1 92 ? 12.422 0.364 -7.032 1.00 87.12 92 ASP A N 1
ATOM 797 C CA . ASP A 1 92 ? 13.415 0.629 -5.993 1.00 87.12 92 ASP A CA 1
ATOM 798 C C . ASP A 1 92 ? 13.174 -0.271 -4.761 1.00 87.12 92 ASP A C 1
ATOM 800 O O . ASP A 1 92 ? 12.152 -0.113 -4.075 1.00 87.12 92 ASP A O 1
ATOM 804 N N . PRO A 1 93 ? 14.102 -1.196 -4.444 1.00 87.62 93 PRO A N 1
ATOM 805 C CA . PRO A 1 93 ? 13.943 -2.122 -3.329 1.00 87.62 93 PRO A CA 1
ATOM 806 C C . PRO A 1 93 ? 13.953 -1.416 -1.967 1.00 87.62 93 PRO A C 1
ATOM 808 O O . PRO A 1 93 ? 13.298 -1.882 -1.036 1.00 87.62 93 PRO A O 1
ATOM 811 N N . TYR A 1 94 ? 14.642 -0.279 -1.824 1.00 89.56 94 TYR A N 1
ATOM 812 C CA . TYR A 1 94 ? 14.668 0.476 -0.570 1.00 89.56 94 TYR A CA 1
ATOM 813 C C . TYR A 1 94 ? 13.308 1.107 -0.288 1.00 89.56 94 TYR A C 1
ATOM 815 O O . TYR A 1 94 ? 12.839 1.083 0.855 1.00 89.56 94 TYR A O 1
ATOM 823 N N . VAL A 1 95 ? 12.645 1.617 -1.329 1.00 92.25 95 VAL A N 1
ATOM 824 C CA . VAL A 1 95 ? 11.269 2.121 -1.233 1.00 92.25 95 VAL A CA 1
ATOM 825 C C . VAL A 1 95 ? 10.313 0.976 -0.898 1.00 92.25 95 VAL A C 1
ATOM 827 O O . VAL A 1 95 ? 9.477 1.133 -0.008 1.00 92.25 95 VAL A O 1
ATOM 830 N N . ASP A 1 96 ? 10.466 -0.191 -1.531 1.00 91.38 96 ASP A N 1
ATOM 831 C CA . ASP A 1 96 ? 9.615 -1.363 -1.280 1.00 91.38 96 ASP A CA 1
ATOM 832 C C . ASP A 1 96 ? 9.753 -1.933 0.136 1.00 91.38 96 ASP A C 1
ATOM 834 O O . ASP A 1 96 ? 8.759 -2.276 0.783 1.00 91.38 96 ASP A O 1
ATOM 838 N N . ILE A 1 97 ?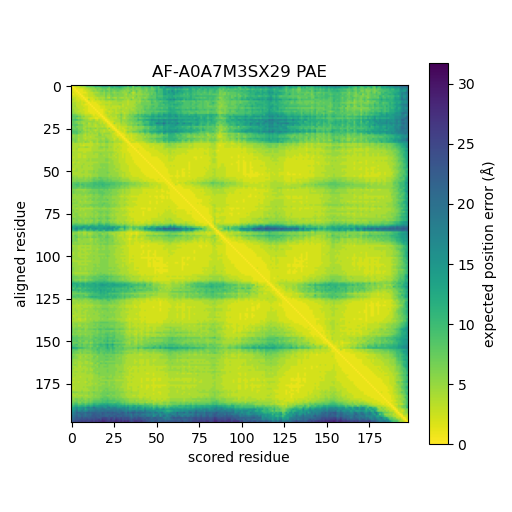 10.970 -1.984 0.666 1.00 93.19 97 ILE A N 1
ATOM 839 C CA . ILE A 1 97 ? 11.207 -2.401 2.047 1.00 93.19 97 ILE A CA 1
ATOM 840 C C . ILE A 1 97 ? 10.619 -1.367 3.014 1.00 93.19 97 ILE A C 1
ATOM 842 O O . ILE A 1 97 ? 9.841 -1.710 3.907 1.00 93.19 97 ILE A O 1
ATOM 846 N N . SER A 1 98 ? 10.949 -0.089 2.818 1.00 94.75 98 SER A N 1
ATOM 847 C CA . SER A 1 98 ? 10.532 0.997 3.713 1.00 94.75 98 SER A CA 1
ATOM 848 C C . SER A 1 98 ? 9.014 1.112 3.794 1.00 94.75 98 SER A C 1
ATOM 850 O O . SER A 1 98 ? 8.452 1.204 4.888 1.00 94.75 98 SER A O 1
ATOM 852 N N . LYS A 1 99 ? 8.332 1.041 2.645 1.00 94.50 99 LYS A N 1
ATOM 853 C CA . LYS A 1 99 ? 6.870 1.125 2.585 1.00 94.50 99 LYS A CA 1
ATOM 854 C C . LYS A 1 99 ? 6.204 -0.034 3.323 1.00 94.50 99 LYS A C 1
ATOM 856 O O . LYS A 1 99 ? 5.229 0.182 4.042 1.00 94.50 99 LYS A O 1
ATOM 861 N N . THR A 1 100 ? 6.767 -1.236 3.195 1.00 95.50 100 THR A N 1
ATOM 862 C CA . THR A 1 100 ? 6.264 -2.442 3.857 1.00 95.50 100 THR A CA 1
ATOM 863 C C . THR A 1 100 ? 6.407 -2.323 5.368 1.00 95.50 100 THR A C 1
ATOM 865 O O . THR A 1 100 ? 5.441 -2.548 6.092 1.00 95.50 100 THR A O 1
ATOM 868 N N . PHE A 1 101 ? 7.565 -1.876 5.867 1.00 96.38 101 PHE A N 1
ATOM 869 C CA . PHE A 1 101 ? 7.769 -1.668 7.303 1.00 96.38 101 PHE A CA 1
ATOM 870 C C . PHE A 1 101 ? 6.828 -0.618 7.894 1.00 96.38 101 PHE A C 1
ATOM 872 O O . PHE A 1 101 ? 6.231 -0.865 8.942 1.00 96.38 101 PHE A O 1
ATOM 879 N N . ILE A 1 102 ? 6.652 0.527 7.227 1.00 97.12 102 ILE A N 1
ATOM 880 C CA . ILE A 1 102 ? 5.711 1.565 7.678 1.00 97.12 102 ILE A CA 1
ATOM 881 C C . ILE A 1 102 ? 4.303 0.981 7.801 1.00 97.12 102 ILE A C 1
ATOM 883 O O . ILE A 1 102 ? 3.635 1.175 8.821 1.00 97.12 102 ILE A O 1
ATOM 887 N N . LEU A 1 103 ? 3.872 0.228 6.789 1.00 97.00 103 LEU A N 1
ATOM 888 C CA . LEU A 1 103 ? 2.547 -0.372 6.758 1.00 97.00 103 LEU A CA 1
ATOM 889 C C . LEU A 1 103 ? 2.365 -1.420 7.860 1.00 97.00 103 LEU A C 1
ATOM 891 O O . LEU A 1 103 ? 1.370 -1.371 8.582 1.00 97.00 103 LEU A O 1
ATOM 895 N N . LEU A 1 104 ? 3.339 -2.315 8.040 1.00 97.25 104 LEU A N 1
ATOM 896 C CA . LEU A 1 104 ? 3.325 -3.332 9.095 1.00 97.25 104 LEU A CA 1
ATOM 897 C C . LEU A 1 104 ? 3.274 -2.708 10.490 1.00 97.25 104 LEU A C 1
ATOM 899 O O . LEU A 1 104 ? 2.524 -3.186 11.337 1.00 97.25 104 LEU A O 1
ATOM 903 N N . ILE A 1 105 ? 4.020 -1.627 10.734 1.00 97.50 105 ILE A N 1
ATOM 904 C CA . ILE A 1 105 ? 3.980 -0.909 12.015 1.00 97.50 105 ILE A CA 1
ATOM 905 C C . ILE A 1 105 ? 2.590 -0.303 12.240 1.00 97.50 105 ILE A C 1
ATOM 907 O O . ILE A 1 105 ? 2.022 -0.463 13.321 1.00 97.50 105 ILE A O 1
ATOM 911 N N . CYS A 1 106 ? 2.015 0.362 11.233 1.00 97.19 106 CYS A N 1
ATOM 912 C CA . CYS A 1 106 ? 0.691 0.977 11.352 1.00 97.19 106 CYS A CA 1
ATOM 913 C C . CYS A 1 106 ? -0.405 -0.068 11.606 1.00 97.19 106 CYS A C 1
ATOM 915 O O . CYS A 1 106 ? -1.216 0.102 12.517 1.00 97.19 106 CYS A O 1
ATOM 917 N N . VAL A 1 107 ? -0.407 -1.165 10.843 1.00 97.00 107 VAL A N 1
ATOM 918 C CA . VAL A 1 107 ? -1.371 -2.265 11.001 1.00 97.00 107 VAL A CA 1
ATOM 919 C C . VAL A 1 107 ? -1.160 -3.005 12.323 1.00 97.00 107 VAL A C 1
ATOM 921 O O . VAL A 1 107 ? -2.125 -3.299 13.024 1.00 97.00 107 VAL A O 1
ATOM 924 N N . GLY A 1 108 ? 0.089 -3.263 12.713 1.00 96.75 108 GLY A N 1
ATOM 925 C CA . GLY A 1 108 ? 0.412 -3.916 13.980 1.00 96.75 108 GLY A CA 1
ATOM 926 C C . GLY A 1 108 ? -0.062 -3.105 15.186 1.00 96.75 108 GLY A C 1
ATOM 927 O O . GLY A 1 108 ? -0.654 -3.660 16.110 1.00 96.75 108 GLY A O 1
ATOM 928 N N . LEU A 1 109 ? 0.122 -1.782 15.163 1.00 96.50 109 LEU A N 1
ATOM 929 C CA . LEU A 1 109 ? -0.391 -0.890 16.207 1.00 96.50 109 LEU A CA 1
ATOM 930 C C . LEU A 1 109 ? -1.922 -0.830 16.227 1.00 96.50 109 LEU A C 1
ATOM 932 O O . LEU A 1 109 ? -2.505 -0.809 17.310 1.00 96.50 109 LEU A O 1
ATOM 936 N N . TYR A 1 110 ? -2.569 -0.855 15.061 1.00 95.38 110 TYR A N 1
ATOM 937 C CA . TYR A 1 110 ? -4.024 -0.980 14.959 1.00 95.38 110 TYR A CA 1
ATOM 938 C C . TYR A 1 110 ? -4.531 -2.276 15.613 1.00 95.38 110 TYR A C 1
ATOM 940 O O . TYR A 1 110 ? -5.425 -2.224 16.457 1.00 95.38 110 TYR A O 1
ATOM 948 N N . TYR A 1 111 ? -3.912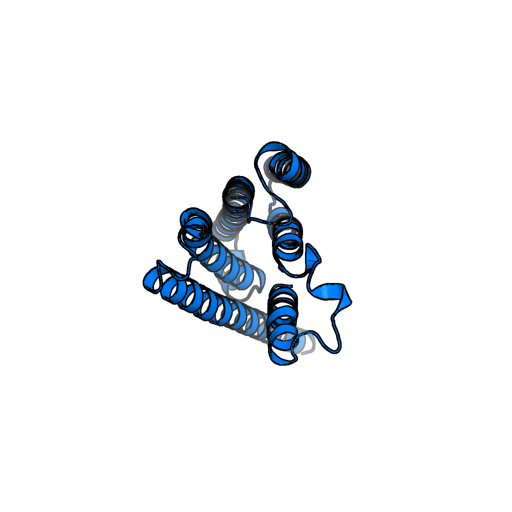 -3.424 15.328 1.00 94.94 111 TYR A N 1
ATOM 949 C CA . TYR A 1 111 ? -4.278 -4.691 15.971 1.00 94.94 111 TYR A CA 1
ATOM 950 C C . TYR A 1 111 ? -4.020 -4.691 17.478 1.00 94.94 111 TYR A C 1
ATOM 952 O O . TYR A 1 111 ? -4.863 -5.162 18.238 1.00 94.94 111 TYR A O 1
ATOM 960 N N . LEU A 1 112 ? -2.904 -4.118 17.938 1.00 94.69 112 LEU A N 1
ATOM 961 C CA . LEU A 1 112 ? -2.644 -3.959 19.373 1.00 94.69 112 LEU A CA 1
ATOM 962 C C . LEU A 1 112 ? -3.706 -3.110 20.073 1.00 94.69 112 LEU A C 1
ATOM 964 O O . LEU A 1 112 ? -3.962 -3.326 21.257 1.00 94.69 112 LEU A O 1
ATOM 968 N N . GLN A 1 113 ? -4.300 -2.146 19.374 1.00 93.12 113 GLN A N 1
ATOM 969 C CA . GLN A 1 113 ? -5.379 -1.346 19.929 1.00 93.12 113 GLN A CA 1
ATOM 970 C C . GLN A 1 113 ? -6.693 -2.119 19.990 1.00 93.12 113 GLN A C 1
ATOM 972 O O . GLN A 1 113 ? -7.316 -2.122 21.049 1.00 93.12 113 GLN A O 1
ATOM 977 N N . ILE A 1 114 ? -7.065 -2.824 18.914 1.00 93.25 114 ILE A N 1
ATOM 978 C CA . ILE A 1 114 ? -8.246 -3.700 18.916 1.00 93.25 114 ILE A CA 1
ATOM 979 C C . ILE A 1 114 ? -8.159 -4.686 20.078 1.00 93.25 114 ILE A C 1
ATOM 981 O O . ILE A 1 114 ? -9.094 -4.776 20.865 1.00 93.25 114 ILE A O 1
ATOM 985 N N . LEU A 1 115 ? -7.010 -5.354 20.237 1.00 93.38 115 LEU A N 1
ATOM 986 C CA . LEU A 1 115 ? -6.776 -6.350 21.287 1.00 93.38 115 LEU A CA 1
ATOM 987 C C . LEU A 1 115 ? -6.968 -5.811 22.713 1.00 93.38 115 LEU A C 1
ATOM 989 O O . LEU A 1 115 ? -7.234 -6.587 23.625 1.00 93.38 115 LEU A O 1
ATOM 993 N N . LYS A 1 116 ? -6.796 -4.501 22.919 1.00 91.31 116 LYS A N 1
ATOM 994 C CA . LYS A 1 116 ? -6.935 -3.832 24.222 1.00 91.31 116 LYS A CA 1
ATOM 995 C C . LYS A 1 116 ? -8.301 -3.180 24.430 1.00 91.31 116 LYS A C 1
ATOM 997 O O . LYS A 1 116 ? -8.518 -2.579 25.477 1.00 91.31 116 LYS A O 1
ATOM 1002 N N . SER A 1 117 ? -9.176 -3.243 23.435 1.00 90.00 117 SER A N 1
ATOM 1003 C CA . SER A 1 117 ? -10.470 -2.568 23.428 1.00 90.00 117 SER A CA 1
ATOM 1004 C C . SER A 1 117 ? -11.612 -3.576 23.381 1.00 90.00 117 SER A C 1
ATOM 1006 O O . SER A 1 117 ? -11.428 -4.715 22.951 1.00 90.00 117 SER A O 1
ATOM 1008 N N . ASP A 1 118 ? -12.814 -3.126 23.728 1.00 87.94 118 ASP A N 1
ATOM 1009 C CA . ASP A 1 118 ? -14.028 -3.935 23.586 1.00 87.94 118 ASP A CA 1
ATOM 1010 C C . ASP A 1 118 ? -14.359 -4.242 22.108 1.00 87.94 118 ASP A C 1
ATOM 1012 O O . ASP A 1 118 ? -15.124 -5.161 21.815 1.00 87.94 118 ASP A O 1
ATOM 1016 N N . GLU A 1 119 ? -13.723 -3.539 21.156 1.00 86.31 119 GLU A N 1
ATOM 1017 C CA . GLU A 1 119 ? -13.859 -3.779 19.712 1.00 86.31 119 GLU A CA 1
ATOM 1018 C C . GLU A 1 119 ? -13.349 -5.167 19.290 1.00 86.31 119 GLU A C 1
ATOM 1020 O O . GLU A 1 119 ? -13.726 -5.659 18.225 1.00 86.31 119 GLU A O 1
ATOM 1025 N N . ILE A 1 120 ? -12.548 -5.849 20.121 1.00 90.88 120 ILE A N 1
ATOM 1026 C CA . ILE A 1 120 ? -12.105 -7.231 19.869 1.00 90.88 120 ILE A CA 1
ATOM 1027 C C . ILE A 1 120 ? -13.273 -8.214 19.689 1.00 90.88 120 ILE A C 1
ATOM 1029 O O . ILE A 1 120 ? -13.106 -9.265 19.079 1.00 90.88 120 ILE A O 1
ATOM 1033 N N . LEU A 1 121 ? -14.466 -7.900 20.195 1.00 88.00 121 LEU A N 1
ATOM 1034 C CA . LEU A 1 121 ? -15.640 -8.760 20.028 1.00 88.00 121 LEU A CA 1
ATOM 1035 C C . LEU A 1 121 ? -16.253 -8.657 18.625 1.00 88.00 121 LEU A C 1
ATOM 1037 O O . LEU A 1 121 ? -16.904 -9.596 18.173 1.00 88.00 121 LEU A O 1
ATOM 1041 N N . ASP A 1 122 ? -16.014 -7.544 17.929 1.00 88.62 122 ASP A N 1
ATOM 1042 C CA . ASP A 1 122 ? -16.687 -7.190 16.678 1.00 88.62 122 ASP A CA 1
ATOM 1043 C C . ASP A 1 122 ? -15.723 -6.836 15.531 1.00 88.62 122 ASP A C 1
ATOM 1045 O O . ASP A 1 122 ? -16.174 -6.513 14.433 1.00 88.62 122 ASP A O 1
ATOM 1049 N N . PHE A 1 123 ? -14.404 -6.947 15.729 1.00 89.12 123 PHE A N 1
ATOM 1050 C CA . PHE A 1 123 ? -13.387 -6.554 14.739 1.00 89.12 123 PHE A CA 1
ATOM 1051 C C . PHE A 1 123 ? -13.560 -7.221 13.366 1.00 89.12 123 PHE A C 1
ATOM 1053 O O . PHE A 1 123 ? -13.279 -6.612 12.339 1.00 89.12 123 PHE A O 1
ATOM 1060 N N . PHE A 1 124 ? -14.052 -8.465 13.322 1.00 88.69 124 PHE A N 1
ATOM 1061 C CA . PHE A 1 124 ? -14.267 -9.212 12.077 1.00 88.69 124 PHE A CA 1
ATOM 1062 C C . PHE A 1 124 ? -15.430 -8.666 11.237 1.00 88.69 124 PHE A C 1
ATOM 1064 O O . PHE A 1 124 ? -15.669 -9.145 10.131 1.00 88.69 124 PHE A O 1
ATOM 1071 N N . LYS A 1 125 ? -16.187 -7.701 11.766 1.00 88.56 125 LYS A N 1
ATOM 1072 C CA . LYS A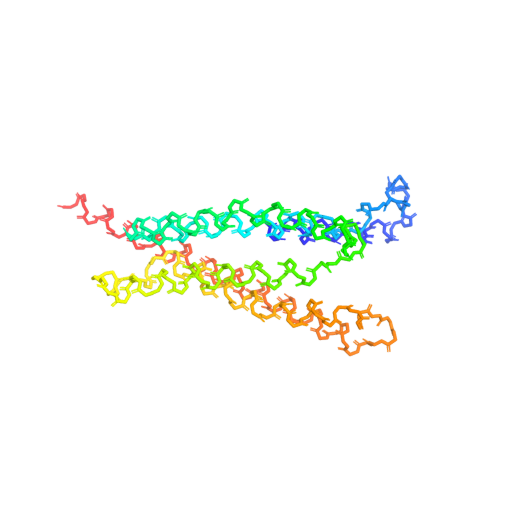 1 125 ? -17.271 -7.006 11.063 1.00 88.56 125 LYS A CA 1
ATOM 1073 C C . LYS A 1 125 ? -16.799 -5.698 10.435 1.00 88.56 125 LYS A C 1
ATOM 1075 O O . LYS A 1 125 ? -17.507 -5.135 9.609 1.00 88.56 125 LYS A O 1
ATOM 1080 N N . ASP A 1 126 ? -15.620 -5.227 10.829 1.00 89.75 126 ASP A N 1
ATOM 1081 C CA . ASP A 1 126 ? -15.035 -3.974 10.383 1.00 89.75 126 ASP A CA 1
ATOM 1082 C C . ASP A 1 126 ? -14.265 -4.171 9.075 1.00 89.75 126 ASP A C 1
ATOM 1084 O O . ASP A 1 126 ? -13.341 -4.984 8.982 1.00 89.75 126 ASP A O 1
ATOM 1088 N N . ILE A 1 127 ? -14.594 -3.374 8.060 1.00 93.69 127 ILE A N 1
ATOM 1089 C CA . ILE A 1 127 ? -13.884 -3.370 6.779 1.00 93.69 127 ILE A CA 1
ATOM 1090 C C . ILE A 1 127 ? -12.369 -3.156 6.927 1.00 93.69 127 ILE A C 1
ATOM 1092 O O . ILE A 1 127 ? -11.584 -3.719 6.158 1.00 93.69 127 ILE A O 1
ATOM 1096 N N . ARG A 1 128 ? -11.933 -2.371 7.920 1.00 93.94 128 ARG A N 1
ATOM 1097 C CA . ARG A 1 128 ? -10.515 -2.061 8.159 1.00 93.94 128 ARG A CA 1
ATOM 1098 C C . ARG A 1 128 ? -9.707 -3.321 8.446 1.00 93.94 128 ARG A C 1
ATOM 1100 O O . ARG A 1 128 ? -8.581 -3.407 7.963 1.00 93.94 128 ARG A O 1
ATOM 1107 N N . PHE A 1 129 ? -10.296 -4.307 9.128 1.00 94.75 129 PHE A N 1
ATOM 1108 C CA . PHE A 1 129 ? -9.661 -5.596 9.396 1.00 94.75 129 PHE A CA 1
ATOM 1109 C C . PHE A 1 129 ? -9.361 -6.369 8.102 1.00 94.75 129 PHE A C 1
ATOM 1111 O O . PHE A 1 129 ? -8.238 -6.832 7.889 1.00 94.75 129 PHE A O 1
ATOM 1118 N N . PHE A 1 130 ? -10.334 -6.461 7.192 1.00 95.94 130 PHE A N 1
ATOM 1119 C CA . PHE A 1 130 ? -10.134 -7.122 5.898 1.00 95.94 130 PHE A CA 1
ATOM 1120 C C . PHE A 1 130 ? -9.104 -6.380 5.043 1.00 95.94 130 PHE A C 1
ATOM 1122 O O . PHE A 1 130 ? -8.235 -7.012 4.439 1.00 95.94 130 PHE A O 1
ATOM 1129 N N . ILE A 1 131 ? -9.148 -5.042 5.041 1.00 95.31 131 ILE A N 1
ATOM 1130 C CA . ILE A 1 131 ? -8.151 -4.218 4.349 1.00 95.31 131 ILE A CA 1
ATOM 1131 C C . ILE A 1 131 ? -6.745 -4.506 4.890 1.00 95.31 131 ILE A C 1
ATOM 1133 O O . ILE A 1 131 ? -5.829 -4.726 4.096 1.00 95.31 131 ILE A O 1
ATOM 1137 N N . SER A 1 132 ? -6.557 -4.561 6.215 1.00 96.00 132 SER A N 1
ATOM 1138 C CA . SER A 1 132 ? -5.249 -4.874 6.804 1.00 96.00 132 SER A CA 1
ATOM 1139 C C . SER A 1 132 ? -4.758 -6.269 6.435 1.00 96.00 132 SER A C 1
ATOM 1141 O O . SER A 1 132 ? -3.599 -6.405 6.059 1.00 96.00 132 SER A O 1
ATOM 1143 N N . VAL A 1 133 ? -5.614 -7.295 6.494 1.00 96.06 133 VAL A N 1
ATOM 1144 C CA . VAL A 1 133 ? -5.230 -8.673 6.138 1.00 96.06 133 VAL A CA 1
ATOM 1145 C C . VAL A 1 133 ? -4.795 -8.756 4.678 1.00 96.06 133 VAL A C 1
ATOM 1147 O O . VAL A 1 133 ? -3.716 -9.271 4.387 1.00 96.06 133 VAL A O 1
ATOM 1150 N N . GLY A 1 134 ? -5.612 -8.215 3.771 1.00 95.81 134 GLY A N 1
ATOM 1151 C CA . GLY A 1 134 ? -5.329 -8.234 2.341 1.00 95.81 134 GLY A CA 1
ATOM 1152 C C . GLY A 1 134 ? -3.996 -7.564 2.021 1.00 95.81 134 GLY A C 1
ATOM 1153 O O . GLY A 1 134 ? -3.143 -8.160 1.367 1.00 95.81 134 GLY A O 1
ATOM 1154 N N . ILE A 1 135 ? -3.791 -6.346 2.530 1.00 94.94 135 ILE A N 1
ATOM 1155 C CA . ILE A 1 135 ? -2.598 -5.563 2.201 1.00 94.94 135 ILE A CA 1
ATOM 1156 C C . ILE A 1 135 ? -1.343 -6.141 2.847 1.00 94.94 135 ILE A C 1
ATOM 1158 O O . ILE A 1 135 ? -0.321 -6.210 2.179 1.00 94.94 135 ILE A O 1
ATOM 1162 N N . VAL A 1 136 ? -1.395 -6.592 4.104 1.00 95.62 136 VAL A N 1
ATOM 1163 C CA . VAL A 1 136 ? -0.215 -7.182 4.760 1.00 95.62 136 VAL A CA 1
ATOM 1164 C C . VAL A 1 136 ? 0.262 -8.428 4.020 1.00 95.62 136 VAL A C 1
ATOM 1166 O O . VAL A 1 136 ? 1.456 -8.559 3.765 1.00 95.62 136 VAL A O 1
ATOM 1169 N N . ILE A 1 137 ? -0.654 -9.325 3.646 1.00 95.06 137 ILE A N 1
ATOM 1170 C CA . ILE A 1 137 ? -0.295 -10.547 2.914 1.00 95.06 137 ILE A CA 1
ATOM 1171 C C . ILE A 1 137 ? 0.242 -10.203 1.524 1.00 95.06 137 ILE A C 1
ATOM 1173 O O . ILE A 1 137 ? 1.249 -10.773 1.107 1.00 95.06 137 ILE A O 1
ATOM 1177 N N . TRP A 1 138 ? -0.390 -9.255 0.827 1.00 94.06 138 TRP A N 1
ATOM 1178 C CA . TRP A 1 138 ? 0.078 -8.810 -0.483 1.00 94.06 138 TRP A CA 1
ATOM 1179 C C . TRP A 1 138 ? 1.486 -8.208 -0.394 1.00 94.06 138 TRP A C 1
ATOM 1181 O O . TRP A 1 138 ? 2.384 -8.655 -1.096 1.00 94.06 138 TRP A O 1
ATOM 1191 N N . GLU A 1 139 ? 1.718 -7.268 0.522 1.00 92.62 139 GLU A N 1
ATOM 1192 C CA . GLU A 1 139 ? 3.018 -6.607 0.689 1.00 92.62 139 GLU A CA 1
ATOM 1193 C C . GLU A 1 139 ? 4.129 -7.600 1.057 1.00 92.62 139 GLU A C 1
ATOM 1195 O O . GLU A 1 139 ? 5.184 -7.617 0.423 1.00 92.62 139 GLU A O 1
ATOM 1200 N N . LEU A 1 140 ? 3.879 -8.501 2.013 1.00 93.06 140 LEU A N 1
ATOM 1201 C CA . LEU A 1 140 ? 4.848 -9.536 2.389 1.00 93.06 140 LEU A CA 1
ATOM 1202 C C . LEU A 1 140 ? 5.137 -10.524 1.251 1.00 93.06 140 LEU A C 1
ATOM 1204 O O . LEU A 1 140 ? 6.264 -11.001 1.138 1.00 93.06 140 LEU A O 1
ATOM 1208 N N . GLY A 1 141 ? 4.143 -10.826 0.412 1.00 91.88 141 GLY A N 1
ATOM 1209 C CA . GLY A 1 141 ? 4.310 -11.697 -0.751 1.00 91.88 141 GLY A CA 1
ATOM 1210 C C . GLY A 1 141 ? 5.072 -11.039 -1.904 1.00 91.88 141 GLY A C 1
ATOM 1211 O O . GLY A 1 141 ? 5.838 -11.713 -2.589 1.00 91.88 141 GLY A O 1
ATOM 1212 N N . MET A 1 142 ? 4.893 -9.731 -2.117 1.00 90.50 142 MET A N 1
ATOM 1213 C CA . MET A 1 142 ? 5.506 -9.010 -3.240 1.00 90.50 142 MET A CA 1
ATOM 1214 C C . MET A 1 142 ? 6.953 -8.579 -2.975 1.00 90.50 142 MET A C 1
ATOM 1216 O O . MET A 1 142 ? 7.741 -8.516 -3.917 1.00 90.50 142 MET A O 1
ATOM 1220 N N . VAL A 1 143 ? 7.344 -8.299 -1.724 1.00 91.06 143 VAL A N 1
ATOM 1221 C CA . VAL A 1 143 ? 8.717 -7.845 -1.408 1.00 91.06 143 VAL A CA 1
ATOM 1222 C C . VAL A 1 143 ? 9.801 -8.826 -1.883 1.00 91.06 143 VAL A C 1
ATOM 1224 O O . VAL A 1 143 ? 10.740 -8.367 -2.537 1.00 91.06 143 VAL A O 1
ATOM 1227 N N . PRO A 1 144 ? 9.709 -10.151 -1.633 1.00 89.31 144 PRO A N 1
ATOM 1228 C CA . PRO A 1 144 ? 10.692 -11.101 -2.148 1.00 89.31 144 PRO A CA 1
ATOM 1229 C C . PRO A 1 144 ? 10.805 -11.057 -3.673 1.00 89.31 144 PRO A C 1
ATOM 1231 O O . PRO A 1 144 ? 11.915 -11.050 -4.197 1.00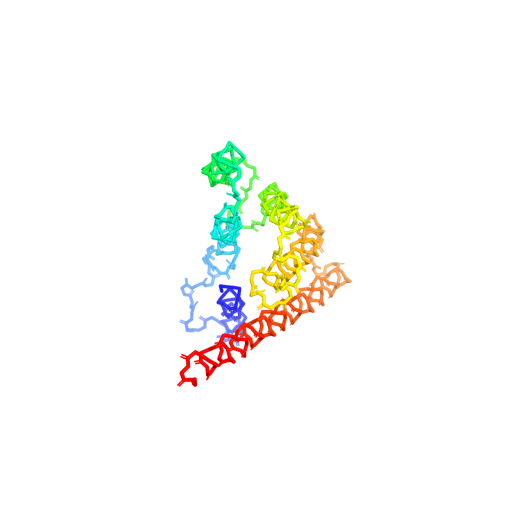 89.31 144 PRO A O 1
ATOM 1234 N N . LEU A 1 145 ? 9.682 -10.962 -4.392 1.00 89.44 145 LEU A N 1
ATOM 1235 C CA . LEU A 1 145 ? 9.702 -10.841 -5.851 1.00 89.44 145 LEU A CA 1
ATOM 1236 C C . LEU A 1 145 ? 10.428 -9.567 -6.284 1.00 89.44 145 LEU A C 1
ATOM 1238 O O . LEU A 1 145 ? 11.323 -9.637 -7.118 1.00 89.44 145 LEU A O 1
ATOM 1242 N N . GLY A 1 146 ? 10.130 -8.430 -5.650 1.00 84.69 146 GLY A N 1
ATOM 1243 C CA . GLY A 1 146 ? 10.810 -7.163 -5.923 1.00 84.69 146 GLY A CA 1
ATOM 1244 C C . GLY A 1 146 ? 12.330 -7.244 -5.744 1.00 84.69 146 GLY A C 1
ATOM 1245 O O . GLY A 1 146 ? 13.073 -6.780 -6.610 1.00 84.69 146 GLY A O 1
ATOM 1246 N N . LEU A 1 147 ? 12.803 -7.898 -4.677 1.00 85.75 147 LEU A N 1
ATOM 1247 C CA . LEU A 1 147 ? 14.236 -8.088 -4.411 1.00 85.75 147 LEU A CA 1
ATOM 1248 C C . LEU A 1 147 ? 14.938 -8.942 -5.470 1.00 85.75 147 LEU A C 1
ATOM 1250 O O . LEU A 1 147 ? 16.090 -8.677 -5.807 1.00 85.75 147 LEU A O 1
ATOM 1254 N N . TYR A 1 148 ? 14.244 -9.943 -6.009 1.00 86.31 148 TYR A N 1
ATOM 1255 C CA . TYR A 1 148 ? 14.771 -10.826 -7.050 1.00 86.31 148 TYR A CA 1
ATOM 1256 C C . TYR A 1 148 ? 14.406 -10.376 -8.471 1.00 86.31 148 TYR A C 1
ATOM 1258 O O . TYR A 1 148 ? 14.679 -11.102 -9.422 1.00 86.31 148 TYR A O 1
ATOM 1266 N N . SER A 1 149 ? 13.848 -9.175 -8.650 1.00 82.56 149 SER A N 1
ATOM 1267 C CA . SER A 1 149 ? 13.377 -8.691 -9.958 1.00 82.56 149 SER A CA 1
ATOM 1268 C C . SER A 1 149 ? 14.465 -8.634 -11.038 1.00 82.56 149 SER A C 1
ATOM 1270 O O . SER A 1 149 ? 14.153 -8.723 -12.223 1.00 82.56 149 SER A O 1
ATOM 1272 N N . GLY A 1 150 ? 15.747 -8.576 -10.657 1.00 81.75 150 GLY A N 1
ATOM 1273 C CA . GLY A 1 150 ? 16.879 -8.697 -11.586 1.00 81.75 150 GLY A CA 1
ATOM 1274 C C . GLY A 1 150 ? 16.964 -10.047 -12.316 1.00 81.75 150 GLY A C 1
ATOM 1275 O O . GLY A 1 150 ? 17.575 -10.124 -13.377 1.00 81.75 150 GLY A O 1
ATOM 1276 N N . PHE A 1 151 ? 16.317 -11.095 -11.797 1.00 85.38 151 PHE A N 1
ATOM 1277 C CA . PHE A 1 151 ? 16.195 -12.398 -12.459 1.00 85.38 151 PHE A CA 1
ATOM 1278 C C . PHE A 1 151 ? 15.036 -12.450 -13.465 1.00 85.38 151 PHE A C 1
ATOM 1280 O O . PHE A 1 151 ? 14.830 -13.480 -14.105 1.00 85.38 151 PHE A O 1
ATOM 1287 N N . PHE A 1 152 ? 14.274 -11.365 -13.641 1.00 84.62 152 PHE A N 1
AT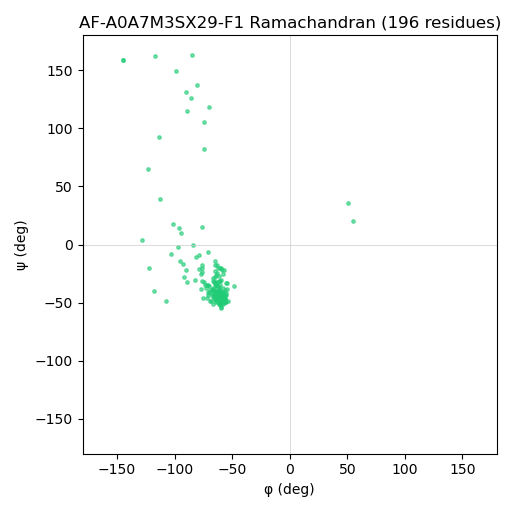OM 1288 C CA . PHE A 1 152 ? 13.201 -11.290 -14.631 1.00 84.62 152 PHE A CA 1
ATOM 1289 C C . PHE A 1 152 ? 13.773 -11.140 -16.049 1.00 84.62 152 PHE A C 1
ATOM 1291 O O . PHE A 1 152 ? 13.872 -10.040 -16.596 1.00 84.62 152 PHE A O 1
ATOM 1298 N N . SER A 1 153 ? 14.167 -12.257 -16.659 1.00 85.69 153 SER A N 1
ATOM 1299 C CA . SER A 1 153 ? 14.688 -12.301 -18.026 1.00 85.69 153 SER A CA 1
ATOM 1300 C C . SER A 1 153 ? 14.264 -13.576 -18.751 1.00 85.69 153 SER A C 1
ATOM 1302 O O . SER A 1 153 ? 13.972 -14.593 -18.124 1.00 85.69 153 SER A O 1
ATOM 1304 N N . LEU A 1 154 ? 14.291 -13.541 -20.090 1.00 85.19 154 LEU A N 1
ATOM 1305 C CA . LEU A 1 154 ? 14.016 -14.714 -20.937 1.00 85.19 154 LEU A CA 1
ATOM 1306 C C . LEU A 1 154 ? 14.986 -15.881 -20.675 1.00 85.19 154 LEU A C 1
ATOM 1308 O O . LEU A 1 154 ? 14.670 -17.024 -20.988 1.00 85.19 154 LEU A O 1
ATOM 1312 N N . GLU A 1 155 ? 16.146 -15.597 -20.082 1.00 90.25 155 GLU A N 1
ATOM 1313 C CA . GLU A 1 155 ? 17.141 -16.593 -19.673 1.00 90.25 155 GLU A CA 1
ATOM 1314 C C . GLU A 1 155 ? 16.729 -17.345 -18.395 1.00 90.25 155 GLU A C 1
ATOM 1316 O O . GLU A 1 155 ? 17.233 -18.434 -18.132 1.00 90.25 155 GLU A O 1
ATOM 1321 N N . ASN A 1 156 ? 15.778 -16.804 -17.624 1.00 91.00 156 ASN A N 1
ATOM 1322 C CA . ASN A 1 156 ? 15.286 -17.363 -16.364 1.00 91.00 156 ASN A CA 1
ATOM 1323 C C . ASN A 1 156 ? 13.761 -17.599 -16.408 1.00 91.00 156 ASN A C 1
ATOM 1325 O O . ASN A 1 156 ? 13.005 -16.990 -15.640 1.00 91.00 156 ASN A O 1
ATOM 1329 N N . PRO A 1 157 ? 13.272 -18.516 -17.266 1.00 91.94 157 PRO A N 1
ATOM 1330 C CA . PRO A 1 157 ? 11.837 -18.733 -17.464 1.00 91.94 157 PRO A CA 1
ATOM 1331 C C . PRO A 1 157 ? 11.114 -19.196 -16.190 1.00 91.94 157 PRO A C 1
ATOM 1333 O O . PRO A 1 157 ? 9.962 -18.828 -15.974 1.00 91.94 157 PRO A O 1
ATOM 1336 N N . LEU A 1 158 ? 11.797 -19.940 -15.309 1.00 93.12 158 LEU A N 1
ATOM 1337 C CA . LEU A 1 158 ? 11.242 -20.380 -14.024 1.00 93.12 158 LEU A CA 1
ATOM 1338 C C . LEU A 1 158 ? 10.904 -19.201 -13.104 1.00 93.12 158 LEU A C 1
ATOM 1340 O O . LEU A 1 158 ? 9.861 -19.204 -12.455 1.00 93.12 158 LEU A O 1
ATOM 1344 N N . TYR A 1 159 ? 11.772 -18.186 -13.056 1.00 90.75 159 TYR A N 1
ATOM 1345 C CA . TYR A 1 159 ? 11.517 -16.995 -12.252 1.00 90.75 159 TYR A CA 1
ATOM 1346 C C . TYR A 1 159 ? 10.384 -16.161 -12.857 1.00 90.75 159 TYR A C 1
ATOM 1348 O O . TYR A 1 159 ? 9.502 -15.728 -12.123 1.00 90.75 159 TYR A O 1
ATOM 1356 N N . MET A 1 160 ? 10.348 -15.998 -14.186 1.00 89.88 160 MET A N 1
ATOM 1357 C CA . MET A 1 160 ? 9.236 -15.314 -14.863 1.00 89.88 160 MET A CA 1
ATOM 1358 C C . MET A 1 160 ? 7.885 -15.987 -14.587 1.00 89.88 160 MET A C 1
ATOM 1360 O O . MET A 1 160 ? 6.883 -15.308 -14.362 1.00 89.88 160 MET A O 1
ATOM 1364 N N . GLU A 1 161 ? 7.842 -17.320 -14.607 1.00 92.62 161 GLU A N 1
ATOM 1365 C CA . GLU A 1 161 ? 6.623 -18.067 -14.305 1.00 92.62 161 GLU A CA 1
ATOM 1366 C C . GLU A 1 161 ? 6.213 -17.920 -12.836 1.00 92.62 161 GLU A C 1
ATOM 1368 O O . GLU A 1 161 ? 5.039 -17.656 -12.563 1.00 92.62 161 GLU A O 1
ATOM 1373 N N . LEU A 1 162 ? 7.168 -18.028 -11.906 1.00 93.25 162 LEU A N 1
ATOM 1374 C CA . LEU A 1 162 ? 6.933 -17.801 -10.480 1.00 93.25 162 LEU A CA 1
ATOM 1375 C C . LEU A 1 162 ? 6.382 -16.394 -10.228 1.00 93.25 162 LEU A C 1
ATOM 1377 O O . LEU A 1 162 ? 5.342 -16.254 -9.588 1.00 93.25 162 LEU A O 1
ATOM 1381 N N . ASP A 1 163 ? 7.047 -15.369 -10.760 1.00 90.31 163 ASP A N 1
ATOM 1382 C CA . ASP A 1 163 ? 6.649 -13.970 -10.627 1.00 90.31 163 ASP A CA 1
ATOM 1383 C C . ASP A 1 163 ? 5.211 -13.755 -11.116 1.00 90.31 163 ASP A C 1
ATOM 1385 O O . ASP A 1 163 ? 4.368 -13.242 -10.375 1.00 90.31 163 ASP A O 1
ATOM 1389 N N . ARG A 1 164 ? 4.889 -14.258 -12.315 1.00 89.94 164 ARG A N 1
ATOM 1390 C CA . ARG A 1 164 ? 3.543 -14.184 -12.900 1.00 89.94 164 ARG A CA 1
ATOM 1391 C C . ARG A 1 164 ? 2.490 -14.859 -12.023 1.00 89.94 164 ARG A C 1
ATOM 1393 O O . ARG A 1 164 ? 1.431 -14.280 -11.779 1.00 89.94 164 ARG A O 1
ATOM 1400 N N . ILE A 1 165 ? 2.751 -16.090 -11.583 1.00 93.88 165 ILE A N 1
ATOM 1401 C CA . ILE A 1 165 ? 1.813 -16.889 -10.785 1.00 93.88 165 ILE A CA 1
ATOM 1402 C C . ILE A 1 165 ? 1.549 -16.210 -9.442 1.00 93.88 165 ILE A C 1
ATOM 1404 O O . ILE A 1 165 ? 0.392 -16.053 -9.046 1.00 93.88 165 ILE A O 1
ATOM 1408 N N . VAL A 1 166 ? 2.602 -15.782 -8.747 1.00 93.81 166 VAL A N 1
ATOM 1409 C CA . VAL A 1 166 ? 2.475 -15.173 -7.421 1.00 93.81 166 VAL A CA 1
ATOM 1410 C C . VAL A 1 166 ? 1.729 -13.842 -7.516 1.00 93.81 166 VAL A C 1
ATOM 1412 O O . VAL A 1 166 ? 0.794 -13.642 -6.743 1.00 93.81 166 VAL A O 1
ATOM 1415 N N . HIS A 1 167 ? 2.042 -12.979 -8.490 1.00 90.12 167 HIS A N 1
ATOM 1416 C CA . HIS A 1 167 ? 1.279 -11.745 -8.726 1.00 90.12 167 HIS A CA 1
ATOM 1417 C C . HIS A 1 167 ? -0.203 -12.032 -9.000 1.00 90.12 167 HIS A C 1
ATOM 1419 O O . HIS A 1 167 ? -1.080 -11.402 -8.405 1.00 90.12 167 HIS A O 1
ATOM 1425 N N . GLN A 1 168 ? -0.504 -13.016 -9.854 1.00 90.56 168 GLN A N 1
ATOM 1426 C CA . GLN A 1 168 ? -1.880 -13.376 -10.196 1.00 90.56 168 GLN A CA 1
ATOM 1427 C C . GLN A 1 168 ? -2.676 -13.828 -8.965 1.00 90.56 168 GLN A C 1
ATOM 1429 O O . GLN A 1 168 ? -3.762 -13.305 -8.702 1.00 90.56 168 GLN A O 1
ATOM 1434 N N . TYR A 1 169 ? -2.145 -14.775 -8.188 1.00 94.00 169 TYR A N 1
ATOM 1435 C CA . TYR A 1 169 ? -2.835 -15.275 -6.998 1.00 94.00 169 TYR A CA 1
ATOM 1436 C C . TYR A 1 169 ? -2.894 -14.238 -5.875 1.00 94.00 169 TYR A C 1
ATOM 1438 O O . TYR A 1 169 ? -3.918 -14.153 -5.196 1.00 94.00 169 TYR A O 1
ATOM 1446 N N . ALA A 1 170 ? -1.859 -13.410 -5.705 1.00 93.06 170 ALA A N 1
ATOM 1447 C CA . ALA A 1 170 ? -1.869 -12.322 -4.732 1.00 93.06 170 ALA A CA 1
ATOM 1448 C C . ALA A 1 170 ? -2.965 -11.294 -5.043 1.00 93.06 170 ALA A C 1
ATOM 1450 O O . ALA A 1 170 ? -3.663 -10.853 -4.130 1.00 93.06 170 ALA A O 1
ATOM 1451 N N . ASN A 1 171 ? -3.176 -10.954 -6.318 1.00 91.56 171 ASN A N 1
ATOM 1452 C CA . ASN A 1 171 ? -4.225 -10.014 -6.716 1.00 91.56 171 ASN A CA 1
ATOM 1453 C C . ASN A 1 171 ? -5.621 -10.627 -6.559 1.00 91.56 171 ASN A C 1
ATOM 1455 O O . ASN A 1 171 ? -6.503 -9.984 -5.989 1.00 91.56 171 ASN A O 1
ATOM 1459 N N . ILE A 1 172 ? -5.818 -11.888 -6.969 1.00 93.50 172 ILE A N 1
ATOM 1460 C CA . ILE A 1 172 ? -7.081 -12.613 -6.734 1.00 93.50 172 ILE A CA 1
ATOM 1461 C C . ILE A 1 172 ? -7.407 -12.637 -5.239 1.00 93.50 172 ILE A C 1
ATOM 1463 O O . ILE A 1 172 ? -8.534 -12.324 -4.849 1.00 93.50 172 ILE A O 1
ATOM 1467 N N . PHE A 1 173 ? -6.425 -12.971 -4.401 1.00 95.19 173 PHE A N 1
ATOM 1468 C CA . PHE A 1 173 ? -6.575 -12.975 -2.952 1.00 95.19 173 PHE A CA 1
ATOM 1469 C C . PHE A 1 173 ? -6.957 -11.588 -2.423 1.00 95.19 173 PHE A C 1
ATOM 1471 O O . PHE A 1 173 ? -7.980 -11.450 -1.752 1.00 95.19 173 PHE A O 1
ATOM 1478 N N . LEU A 1 174 ? -6.184 -10.556 -2.769 1.00 94.19 174 LEU A N 1
ATOM 1479 C CA . LEU A 1 174 ? -6.397 -9.186 -2.306 1.00 94.19 174 LEU A CA 1
ATOM 1480 C C . LEU A 1 174 ? -7.802 -8.682 -2.656 1.00 94.19 174 LEU A C 1
ATOM 1482 O O . LEU A 1 174 ? -8.523 -8.186 -1.789 1.00 94.19 174 LEU A O 1
ATOM 1486 N N . TYR A 1 175 ? -8.215 -8.846 -3.914 1.00 93.31 175 TYR A N 1
ATOM 1487 C CA . TYR A 1 175 ? -9.530 -8.408 -4.378 1.00 93.31 175 TYR A CA 1
ATOM 1488 C C . TYR A 1 175 ? -10.665 -9.201 -3.737 1.00 93.31 175 TYR A C 1
ATOM 1490 O O . TYR A 1 175 ? -11.681 -8.611 -3.372 1.00 93.31 175 TYR A O 1
ATOM 1498 N N . SER A 1 176 ? -10.484 -10.507 -3.533 1.00 95.31 176 SER A N 1
ATOM 1499 C CA . SER A 1 176 ? -11.474 -11.345 -2.849 1.00 95.31 176 SER A CA 1
ATOM 1500 C C . SER A 1 176 ? -11.659 -10.911 -1.397 1.00 95.31 176 SER A C 1
ATOM 1502 O O . SER A 1 176 ? -12.789 -10.729 -0.949 1.00 95.31 176 SER A O 1
ATOM 1504 N N . VAL A 1 177 ? -10.563 -10.675 -0.669 1.00 96.31 177 VAL A N 1
ATOM 1505 C CA . VAL A 1 177 ? -10.607 -10.208 0.725 1.00 96.31 177 VAL A CA 1
ATOM 1506 C C . VAL A 1 177 ? -11.285 -8.846 0.825 1.00 96.31 177 VAL A C 1
ATOM 1508 O O . VAL A 1 177 ? -12.128 -8.648 1.698 1.00 96.31 177 VAL A O 1
ATOM 1511 N N . PHE A 1 178 ? -10.977 -7.921 -0.085 1.00 93.81 178 PHE A N 1
ATOM 1512 C CA . PHE A 1 178 ? -11.635 -6.615 -0.104 1.00 93.81 178 PHE A CA 1
ATOM 1513 C C . PHE A 1 178 ? -13.127 -6.741 -0.402 1.00 93.81 178 PHE A C 1
ATOM 1515 O O . PHE A 1 178 ? -13.933 -6.167 0.326 1.00 93.81 178 PHE A O 1
ATOM 1522 N N . ALA A 1 179 ? -13.513 -7.517 -1.418 1.00 95.38 179 ALA A N 1
ATOM 1523 C CA . ALA A 1 179 ? -14.917 -7.732 -1.765 1.00 95.38 179 ALA A CA 1
ATOM 1524 C C . ALA A 1 179 ? -15.711 -8.335 -0.595 1.00 95.38 179 ALA A C 1
ATOM 1526 O O . ALA A 1 179 ? -16.800 -7.855 -0.276 1.00 95.38 179 ALA A O 1
ATOM 1527 N N . ILE A 1 180 ? -15.142 -9.334 0.088 1.00 96.06 180 ILE A N 1
ATOM 1528 C CA . ILE A 1 180 ? -15.730 -9.927 1.295 1.00 96.06 180 ILE A CA 1
ATOM 1529 C C . ILE A 1 180 ? -15.852 -8.874 2.400 1.00 96.06 180 ILE A C 1
ATOM 1531 O O . ILE A 1 180 ? -16.921 -8.749 2.991 1.00 96.06 180 ILE A O 1
ATOM 1535 N N . GLY A 1 181 ? -14.802 -8.087 2.645 1.00 95.38 181 GLY A N 1
ATOM 1536 C CA . GLY A 1 181 ? -14.810 -7.042 3.669 1.00 95.38 181 GLY A CA 1
ATOM 1537 C C . GLY A 1 181 ? -15.889 -5.985 3.443 1.00 95.38 181 GLY A C 1
ATOM 1538 O O . GLY A 1 181 ? -16.647 -5.683 4.362 1.00 95.38 181 GLY A O 1
ATOM 1539 N N . PHE A 1 182 ? -16.027 -5.483 2.211 1.00 93.69 182 PHE A N 1
ATOM 1540 C CA . PHE A 1 182 ? -17.104 -4.556 1.843 1.00 93.69 182 PHE A CA 1
ATOM 1541 C C . PHE A 1 182 ? -18.492 -5.178 2.035 1.00 93.69 182 PHE A C 1
ATOM 1543 O O . PHE A 1 182 ? -19.402 -4.521 2.538 1.00 93.69 182 PHE A O 1
ATOM 1550 N N . TYR A 1 183 ? -18.666 -6.443 1.649 1.00 95.19 183 TYR A N 1
ATOM 1551 C CA . TYR A 1 183 ? -19.944 -7.138 1.794 1.00 95.19 183 TYR A CA 1
ATOM 1552 C C . TYR A 1 183 ? -20.333 -7.357 3.264 1.00 95.19 183 TYR A C 1
ATOM 1554 O O . TYR A 1 183 ? -21.488 -7.136 3.638 1.00 95.19 183 TYR A O 1
ATOM 1562 N N . VAL A 1 184 ? -19.381 -7.774 4.103 1.00 94.06 184 VAL A N 1
ATOM 1563 C CA . VAL A 1 184 ? -19.600 -7.998 5.539 1.00 94.06 184 VAL A CA 1
ATOM 1564 C C . VAL A 1 184 ? -19.966 -6.692 6.243 1.00 94.06 184 VAL A C 1
ATOM 1566 O O . VAL A 1 184 ? -20.976 -6.659 6.950 1.00 94.06 184 VAL A O 1
ATOM 1569 N N . ASP A 1 185 ? -19.210 -5.620 5.997 1.00 92.31 185 ASP A N 1
ATOM 1570 C CA . ASP A 1 185 ? -19.469 -4.297 6.578 1.00 92.31 185 ASP A CA 1
ATOM 1571 C C . ASP A 1 185 ? -20.850 -3.758 6.163 1.00 92.31 185 ASP A C 1
ATOM 1573 O O . ASP A 1 185 ? -21.662 -3.377 7.012 1.00 92.31 185 ASP A O 1
ATOM 1577 N N . TYR A 1 186 ? -21.186 -3.840 4.868 1.00 91.88 186 TYR A N 1
ATOM 1578 C CA . TYR A 1 186 ? -22.506 -3.455 4.358 1.00 91.88 186 TYR A CA 1
ATOM 1579 C C . TYR A 1 186 ? -23.637 -4.216 5.059 1.00 91.88 186 TYR A C 1
ATOM 1581 O O . TYR A 1 186 ? -24.618 -3.621 5.522 1.00 91.88 186 TYR A O 1
ATOM 1589 N N . ARG A 1 187 ? -23.507 -5.543 5.171 1.00 91.12 187 ARG A N 1
ATOM 1590 C CA . ARG A 1 187 ? -24.527 -6.385 5.800 1.00 91.12 187 ARG A CA 1
ATOM 1591 C C . ARG A 1 187 ? -24.700 -6.023 7.269 1.00 91.12 187 ARG A C 1
ATOM 1593 O O . ARG A 1 187 ? -25.838 -5.889 7.722 1.00 91.12 187 ARG A O 1
ATOM 1600 N N . TYR A 1 188 ? -23.609 -5.832 8.000 1.00 88.31 188 TYR A N 1
ATOM 1601 C CA . TYR A 1 188 ? -23.660 -5.480 9.414 1.00 88.31 188 TYR A CA 1
ATOM 1602 C C . TYR A 1 188 ? -24.351 -4.131 9.651 1.00 88.31 188 TYR A C 1
ATOM 1604 O O . TYR A 1 188 ? -25.319 -4.058 10.414 1.00 88.31 188 TYR A O 1
ATOM 1612 N N . ASN A 1 189 ? -23.946 -3.099 8.909 1.00 84.81 189 ASN A N 1
ATOM 1613 C CA . ASN A 1 189 ? -24.527 -1.759 9.011 1.00 84.81 189 ASN A CA 1
ATOM 1614 C C . ASN A 1 189 ? -26.018 -1.742 8.622 1.00 84.81 189 ASN A C 1
ATOM 1616 O O . ASN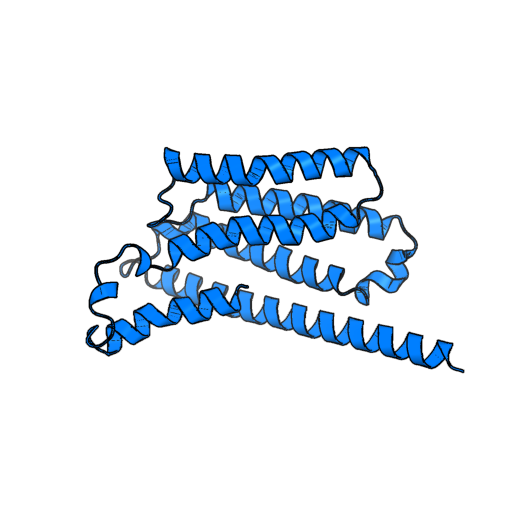 A 1 189 ? -26.831 -1.078 9.271 1.00 84.81 189 ASN A O 1
ATOM 1620 N N . SER A 1 190 ? -26.420 -2.549 7.633 1.00 79.56 190 SER A N 1
ATOM 1621 C CA . SER A 1 190 ? -27.833 -2.693 7.252 1.00 79.56 190 SER A CA 1
ATOM 1622 C C . SER A 1 190 ? -28.702 -3.328 8.350 1.00 79.56 190 SER A C 1
ATOM 1624 O O . SER A 1 190 ? -29.865 -2.954 8.516 1.00 79.56 190 SER A O 1
ATOM 1626 N N . HIS A 1 191 ? -28.154 -4.265 9.134 1.00 74.69 191 HIS A N 1
ATOM 1627 C CA . HIS A 1 191 ? -28.870 -4.896 10.245 1.00 74.69 191 HIS A CA 1
ATOM 1628 C C . HIS A 1 191 ? -29.048 -3.944 11.434 1.00 74.69 191 HIS A C 1
ATOM 1630 O O . HIS A 1 191 ? -30.110 -3.963 12.058 1.00 74.69 191 HIS A O 1
ATOM 1636 N N . ILE A 1 192 ? -28.054 -3.101 11.728 1.00 76.31 192 ILE A N 1
ATOM 1637 C CA . ILE A 1 192 ? -28.156 -2.073 12.776 1.00 76.31 192 ILE A CA 1
ATOM 1638 C C . ILE A 1 192 ? -29.217 -1.037 12.402 1.00 76.31 192 ILE A C 1
ATOM 1640 O O . ILE A 1 192 ? -30.102 -0.755 13.207 1.00 76.31 192 ILE A O 1
ATOM 1644 N N . SER A 1 193 ? -29.187 -0.527 11.166 1.00 70.81 193 SER A N 1
ATOM 1645 C CA . SER A 1 193 ? -30.167 0.458 10.691 1.00 70.81 193 SER A CA 1
ATOM 1646 C C . SER A 1 193 ? -31.606 -0.059 10.793 1.00 70.81 193 SER A C 1
ATOM 1648 O O . SER A 1 193 ? -32.483 0.665 11.253 1.00 70.81 193 SER A O 1
ATOM 1650 N N . LYS A 1 194 ? -31.851 -1.334 10.463 1.00 69.62 194 LYS A N 1
ATOM 1651 C CA . LYS A 1 194 ? -33.181 -1.950 10.609 1.00 69.62 194 LYS A CA 1
ATOM 1652 C C . LYS A 1 194 ? -33.632 -2.103 12.063 1.00 69.62 194 LYS A C 1
ATOM 1654 O O . LYS A 1 194 ? -34.828 -2.040 12.317 1.00 69.62 194 LYS A O 1
ATOM 1659 N N . LYS A 1 195 ? -32.707 -2.308 13.007 1.00 64.38 195 LYS A N 1
ATOM 1660 C CA . LYS A 1 195 ? -33.024 -2.387 14.444 1.00 64.38 195 LYS A CA 1
ATOM 1661 C C . LYS A 1 195 ? -33.278 -1.022 15.085 1.00 64.38 195 LYS A C 1
ATOM 1663 O O . LYS A 1 195 ? -33.969 -0.979 16.084 1.00 64.38 195 LYS A O 1
ATOM 1668 N N . ALA A 1 196 ? -32.730 0.061 14.536 1.00 63.28 196 ALA A N 1
ATOM 1669 C CA . ALA A 1 196 ? -32.907 1.411 15.080 1.00 63.28 196 ALA A CA 1
ATOM 1670 C C . ALA A 1 196 ? -34.240 2.079 14.680 1.00 63.28 196 ALA A C 1
ATOM 1672 O O . ALA A 1 196 ? -34.565 3.144 15.194 1.00 63.28 196 ALA A O 1
ATOM 1673 N N . VAL A 1 197 ? -34.978 1.486 13.733 1.00 59.78 197 VAL A N 1
ATOM 1674 C CA . VAL A 1 197 ? -36.262 1.995 13.207 1.00 59.78 197 VAL A CA 1
ATOM 1675 C C . VAL A 1 197 ? -37.471 1.227 13.780 1.00 59.78 197 VAL A C 1
ATOM 1677 O O . VAL A 1 197 ? -38.609 1.641 13.572 1.00 59.78 197 VAL A O 1
ATOM 1680 N N . MET A 1 198 ? -37.234 0.129 14.506 1.00 51.38 198 MET A N 1
ATOM 1681 C CA . MET A 1 198 ? -38.238 -0.603 15.296 1.00 51.38 198 MET A CA 1
ATOM 1682 C C 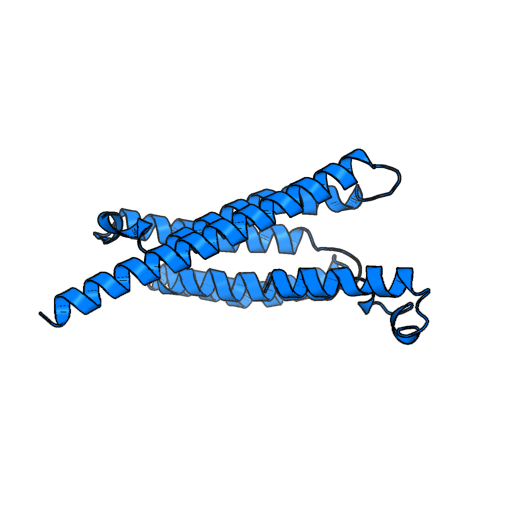. MET A 1 198 ? -38.176 -0.172 16.757 1.00 51.38 198 MET A C 1
ATOM 1684 O O . MET A 1 198 ? -39.261 -0.102 17.372 1.00 51.38 198 MET A O 1
#